Protein AF-A0AAD5SRI3-F1 (afdb_monomer)

Secondary structure (DSSP, 8-state):
------------------SSSSS-HHHHHHHHHHGGGGGTS--SS-HHHHHHHHHHHHHH-S---HHHHHHHHHHHHHHHHHHHHHHHHT---HHHHHHHHHHHHHHIIIIIHHHHHHHTHHHHHHHS--SSS----------HHHHHHHHHIIIIIHHHHHHHHHHHHHHHHHS-TTTHHHHHHHHHHHHHHHHH--SSSS-HHHHHHHHHHHHHHHHHHHHHHTT-

Structure (mmCIF, N/CA/C/O backbone):
data_AF-A0AAD5SRI3-F1
#
_entry.id   AF-A0AAD5SRI3-F1
#
loop_
_atom_site.group_PDB
_atom_site.id
_atom_site.type_symbol
_atom_site.label_atom_id
_atom_site.label_alt_id
_atom_site.label_comp_id
_atom_site.label_asym_id
_atom_site.label_entity_id
_atom_site.label_seq_id
_atom_site.pdbx_PDB_ins_code
_atom_site.Cartn_x
_atom_site.Cartn_y
_atom_site.Cartn_z
_atom_site.occupancy
_atom_site.B_iso_or_equiv
_atom_site.auth_seq_id
_atom_site.auth_comp_id
_atom_site.auth_asym_id
_atom_site.auth_atom_id
_atom_site.pdbx_PDB_model_num
ATOM 1 N N . MET A 1 1 ? 5.617 68.932 -26.197 1.00 40.56 1 MET A N 1
ATOM 2 C CA . MET A 1 1 ? 5.528 68.024 -27.360 1.00 40.56 1 MET A CA 1
ATOM 3 C C . MET A 1 1 ? 5.858 66.621 -26.890 1.00 40.56 1 MET A C 1
ATOM 5 O O . MET A 1 1 ? 6.820 66.455 -26.155 1.00 40.56 1 MET A O 1
ATOM 9 N N . ALA A 1 2 ? 4.981 65.679 -27.226 1.00 39.16 2 ALA A N 1
ATOM 10 C CA . ALA A 1 2 ? 5.001 64.277 -26.822 1.00 39.16 2 ALA A CA 1
ATOM 11 C C . ALA A 1 2 ? 6.078 63.457 -27.562 1.00 39.16 2 ALA A C 1
ATOM 13 O O . ALA A 1 2 ? 6.505 63.853 -28.643 1.00 39.16 2 ALA A O 1
ATOM 14 N N . GLY A 1 3 ? 6.457 62.301 -27.003 1.00 35.66 3 GLY A N 1
ATOM 15 C CA . GLY A 1 3 ? 7.350 61.319 -27.640 1.00 35.66 3 GLY A CA 1
ATOM 16 C C . GLY A 1 3 ? 8.024 60.382 -26.628 1.00 35.66 3 GLY A C 1
ATOM 17 O O . GLY A 1 3 ? 9.164 60.616 -26.262 1.00 35.66 3 GLY A O 1
ATOM 18 N N . PHE A 1 4 ? 7.267 59.504 -25.961 1.00 38.19 4 PHE A N 1
ATOM 19 C CA . PHE A 1 4 ? 7.235 58.046 -26.209 1.00 38.19 4 PHE A CA 1
ATOM 20 C C . PHE A 1 4 ? 8.521 57.276 -25.832 1.00 38.19 4 PHE A C 1
ATOM 22 O O . PHE A 1 4 ? 9.407 57.064 -26.651 1.00 38.19 4 PHE A O 1
ATOM 29 N N . TYR A 1 5 ? 8.548 56.764 -24.595 1.00 39.59 5 TYR A N 1
ATOM 30 C CA . TYR A 1 5 ? 9.310 55.569 -24.209 1.00 39.59 5 TYR A CA 1
ATOM 31 C C . TYR A 1 5 ? 8.445 54.325 -24.478 1.00 39.59 5 TYR A C 1
ATOM 33 O O . TYR A 1 5 ? 7.295 54.309 -24.030 1.00 39.59 5 TYR A O 1
ATOM 41 N N . PRO A 1 6 ? 8.941 53.265 -25.139 1.00 42.88 6 PRO A N 1
ATOM 42 C CA . PRO A 1 6 ? 8.247 51.988 -25.140 1.00 42.88 6 PRO A CA 1
ATOM 43 C C . PRO A 1 6 ? 8.564 51.222 -23.849 1.00 42.88 6 PRO A C 1
ATOM 45 O O . PRO A 1 6 ? 9.691 50.793 -23.611 1.00 42.88 6 PRO A O 1
ATOM 48 N N . ALA A 1 7 ? 7.539 51.033 -23.020 1.00 41.53 7 ALA A N 1
ATOM 49 C CA . ALA A 1 7 ? 7.537 50.042 -21.957 1.00 41.53 7 ALA A CA 1
ATOM 50 C C . ALA A 1 7 ? 7.380 48.646 -22.583 1.00 41.53 7 ALA A C 1
ATOM 52 O O . ALA A 1 7 ? 6.302 48.296 -23.060 1.00 41.53 7 ALA A O 1
ATOM 53 N N . GLN A 1 8 ? 8.439 47.837 -22.577 1.00 36.97 8 GLN A N 1
ATOM 54 C CA . GLN A 1 8 ? 8.317 46.394 -22.787 1.00 36.97 8 GLN A CA 1
ATOM 55 C C . GLN A 1 8 ? 8.089 45.720 -21.433 1.00 36.97 8 GLN A C 1
ATOM 57 O O . GLN A 1 8 ? 9.024 45.383 -20.715 1.00 36.97 8 GLN A O 1
ATOM 62 N N . SER A 1 9 ? 6.814 45.531 -21.088 1.00 39.19 9 SER A N 1
ATOM 63 C CA . SER A 1 9 ? 6.406 44.389 -20.272 1.00 39.19 9 SER A CA 1
ATOM 64 C C . SER A 1 9 ? 6.277 43.189 -21.201 1.00 39.19 9 SER A C 1
ATOM 66 O O . SER A 1 9 ? 5.381 43.150 -22.040 1.00 39.19 9 SER A O 1
ATOM 68 N N . ALA A 1 10 ? 7.163 42.211 -21.048 1.00 36.47 10 ALA A N 1
ATOM 69 C CA . ALA A 1 10 ? 6.933 40.861 -21.531 1.00 36.47 10 ALA A CA 1
ATOM 70 C C . ALA A 1 10 ? 7.025 39.934 -20.323 1.00 36.47 10 ALA A C 1
ATOM 72 O O . ALA A 1 10 ? 8.060 39.804 -19.673 1.00 36.47 10 ALA A O 1
ATOM 73 N N . HIS A 1 11 ? 5.872 39.371 -19.994 1.00 34.09 11 HIS A N 1
ATOM 74 C CA . HIS A 1 11 ? 5.644 38.414 -18.934 1.00 34.09 11 HIS A CA 1
ATOM 75 C C . HIS A 1 11 ? 6.635 37.245 -19.024 1.00 34.09 11 HIS A C 1
ATOM 77 O O . HIS A 1 11 ? 6.549 36.432 -19.942 1.00 34.09 11 HIS A O 1
ATOM 83 N N . SER A 1 12 ? 7.511 37.095 -18.028 1.00 33.69 12 SER A N 1
ATOM 84 C CA . SER A 1 12 ? 8.092 35.787 -17.714 1.00 33.69 12 SER A CA 1
ATOM 85 C C . SER A 1 12 ? 7.000 34.942 -17.068 1.00 33.69 12 SER A C 1
ATOM 87 O O . SER A 1 12 ? 6.890 34.844 -15.847 1.00 33.69 12 SER A O 1
ATOM 89 N N . ALA A 1 13 ? 6.132 34.382 -17.910 1.00 34.94 13 ALA A N 1
ATOM 90 C CA . ALA A 1 13 ? 5.261 33.291 -17.523 1.00 34.94 13 ALA A CA 1
ATOM 91 C C . ALA A 1 13 ? 6.160 32.121 -17.113 1.00 34.94 13 ALA A C 1
ATOM 93 O O . ALA A 1 13 ? 6.911 31.576 -17.922 1.00 34.94 13 ALA A O 1
ATOM 94 N N . HIS A 1 14 ? 6.117 31.794 -15.823 1.00 35.19 14 HIS A N 1
ATOM 95 C CA . HIS A 1 14 ? 6.737 30.613 -15.249 1.00 35.19 14 HIS A CA 1
ATOM 96 C C . HIS A 1 14 ? 6.436 29.391 -16.120 1.00 35.19 14 HIS A C 1
ATOM 98 O O . HIS A 1 14 ? 5.288 28.967 -16.250 1.00 35.19 14 HIS A O 1
ATOM 104 N N . SER A 1 15 ? 7.486 28.833 -16.714 1.00 38.91 15 SER A N 1
ATOM 105 C CA . SER A 1 15 ? 7.423 27.575 -17.442 1.00 38.91 15 SER A CA 1
ATOM 106 C C . SER A 1 15 ? 7.238 26.444 -16.425 1.00 38.91 15 SER A C 1
ATOM 108 O O . SER A 1 15 ? 8.198 25.918 -15.872 1.00 38.91 15 SER A O 1
ATOM 110 N N . ILE A 1 16 ? 5.982 26.106 -16.123 1.00 40.91 16 ILE A N 1
ATOM 111 C CA . ILE A 1 16 ? 5.592 24.915 -15.344 1.00 40.91 16 ILE A CA 1
ATOM 112 C C . ILE A 1 16 ? 5.390 23.736 -16.317 1.00 40.91 16 ILE A C 1
ATOM 114 O O . ILE A 1 16 ? 4.401 23.016 -16.249 1.00 40.91 16 ILE A O 1
ATOM 118 N N . HIS A 1 17 ? 6.291 23.560 -17.289 1.00 40.56 17 HIS A N 1
ATOM 119 C CA . HIS A 1 17 ? 6.136 22.525 -18.318 1.00 40.56 17 HIS A CA 1
ATOM 120 C C . HIS A 1 17 ? 7.459 21.858 -18.730 1.00 40.56 17 HIS A C 1
ATOM 122 O O . HIS A 1 17 ? 7.703 21.644 -19.911 1.00 40.56 17 HIS A O 1
ATOM 128 N N . SER A 1 18 ? 8.330 21.511 -17.777 1.00 35.16 18 SER A N 1
ATOM 129 C CA . SER A 1 18 ? 9.634 20.895 -18.098 1.00 35.16 18 SER A CA 1
ATOM 130 C C . SER A 1 18 ? 10.015 19.658 -17.276 1.00 35.16 18 SER A C 1
ATOM 132 O O . SER A 1 18 ? 11.183 19.282 -17.251 1.00 35.16 18 SER A O 1
ATOM 134 N N . LEU A 1 19 ? 9.058 18.981 -16.629 1.00 44.31 19 LEU A N 1
ATOM 135 C CA . LEU A 1 19 ? 9.333 17.695 -15.960 1.00 44.31 19 LEU A CA 1
ATOM 136 C C . LEU A 1 19 ? 8.855 16.467 -16.746 1.00 44.31 19 LEU A C 1
ATOM 138 O O . LEU A 1 19 ? 9.266 15.358 -16.420 1.00 44.31 19 LEU A O 1
ATOM 142 N N . ASP A 1 20 ? 8.043 16.643 -17.793 1.00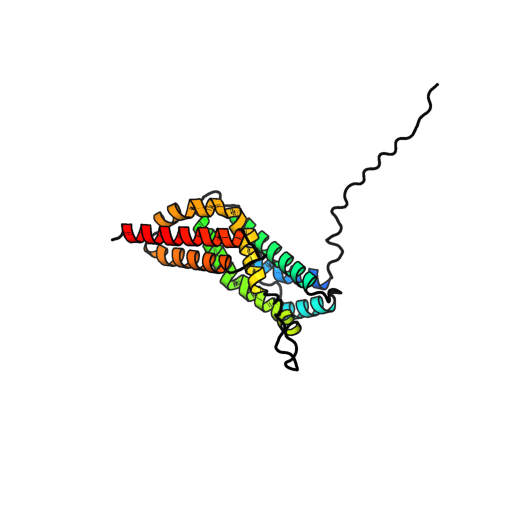 44.34 20 ASP A N 1
ATOM 143 C CA . ASP A 1 20 ? 7.521 15.509 -18.569 1.00 44.34 20 ASP A CA 1
ATOM 144 C C . ASP A 1 20 ? 8.401 15.134 -19.775 1.00 44.34 20 ASP A C 1
ATOM 146 O O . ASP A 1 20 ? 8.282 14.035 -20.302 1.00 44.34 20 ASP A O 1
ATOM 150 N N . GLU A 1 21 ? 9.344 15.981 -20.206 1.00 43.12 21 GLU A N 1
ATOM 151 C CA . GLU A 1 21 ? 10.185 15.690 -21.383 1.00 43.12 21 GLU A CA 1
ATOM 152 C C . GLU A 1 21 ? 11.440 14.848 -21.081 1.00 43.12 21 GLU A C 1
ATOM 154 O O . GLU A 1 21 ? 11.994 14.247 -21.998 1.00 43.12 21 GLU A O 1
ATOM 159 N N . SER A 1 22 ? 11.868 14.706 -19.818 1.00 51.53 22 SER A N 1
ATOM 160 C CA . SER A 1 22 ? 13.146 14.049 -19.470 1.00 51.53 22 SER A CA 1
ATOM 161 C C . SER A 1 22 ? 13.056 12.573 -19.060 1.00 51.53 22 SER A C 1
ATOM 163 O O . SER A 1 22 ? 14.088 11.932 -18.869 1.00 51.53 22 SER A O 1
ATOM 165 N N . SER A 1 23 ? 11.851 12.006 -18.928 1.00 61.41 23 SER A N 1
ATOM 166 C CA . SER A 1 23 ? 11.698 10.571 -18.646 1.00 61.41 23 SER A CA 1
ATOM 167 C C . SER A 1 23 ? 12.147 9.734 -19.849 1.00 61.41 23 SER A C 1
ATOM 169 O O . SER A 1 23 ? 11.852 10.087 -20.992 1.00 61.41 23 SER A O 1
ATOM 171 N N . SER A 1 24 ? 12.829 8.606 -19.632 1.00 79.00 24 SER A N 1
ATOM 172 C CA . SER A 1 24 ? 13.188 7.702 -20.735 1.00 79.00 24 SER A CA 1
ATOM 173 C C . SER A 1 24 ? 11.940 7.068 -21.361 1.00 79.00 24 SER A C 1
ATOM 175 O O . SER A 1 24 ? 10.877 6.960 -20.734 1.00 79.00 24 SER A O 1
ATOM 177 N N . SER A 1 25 ? 12.042 6.655 -22.627 1.00 86.88 25 SER A N 1
ATOM 178 C CA . SER A 1 25 ? 10.943 5.959 -23.308 1.00 86.88 25 SER A CA 1
ATOM 179 C C . SER A 1 25 ? 10.574 4.657 -22.581 1.00 86.88 25 SER A C 1
ATOM 181 O O . SER A 1 25 ? 9.386 4.373 -22.384 1.00 86.88 25 SER A O 1
ATOM 183 N N . ALA A 1 26 ? 11.580 3.942 -22.057 1.00 90.50 26 ALA A N 1
ATOM 184 C CA . ALA A 1 26 ? 11.389 2.761 -21.230 1.00 90.50 26 ALA A CA 1
ATOM 185 C C . ALA A 1 26 ? 10.646 3.054 -19.920 1.00 90.50 26 ALA A C 1
ATOM 187 O O . ALA A 1 26 ? 9.746 2.291 -19.567 1.00 90.50 26 ALA A O 1
ATOM 188 N N . TRP A 1 27 ? 10.934 4.167 -19.230 1.00 92.00 27 TRP A N 1
ATOM 189 C CA . TRP A 1 27 ? 10.204 4.529 -18.008 1.00 92.00 27 TRP A CA 1
ATOM 190 C C . TRP A 1 27 ? 8.712 4.745 -18.280 1.00 92.00 27 TRP A C 1
ATOM 192 O O . TRP A 1 27 ? 7.862 4.186 -17.586 1.00 92.00 27 TRP A O 1
ATOM 202 N N . ARG A 1 28 ? 8.365 5.496 -19.336 1.00 92.12 28 ARG A N 1
ATOM 203 C CA . ARG A 1 28 ? 6.955 5.712 -19.714 1.00 92.12 28 ARG A CA 1
ATOM 204 C C . ARG A 1 28 ? 6.251 4.394 -20.046 1.00 92.12 28 ARG A C 1
ATOM 206 O O . ARG A 1 28 ? 5.132 4.165 -19.586 1.00 92.12 28 ARG A O 1
ATOM 213 N N . SER A 1 29 ? 6.923 3.510 -20.784 1.00 93.62 29 SER A N 1
ATOM 214 C CA . SER A 1 29 ? 6.416 2.170 -21.106 1.00 93.62 29 SER A CA 1
ATOM 215 C C . SER A 1 29 ? 6.181 1.323 -19.850 1.00 93.62 29 SER A C 1
ATOM 217 O O . SER A 1 29 ? 5.129 0.700 -19.710 1.00 93.62 29 SER A O 1
ATOM 219 N N . LEU A 1 30 ? 7.117 1.337 -18.897 1.00 95.69 30 LEU A N 1
ATOM 220 C CA . LEU A 1 30 ? 6.981 0.643 -17.617 1.00 95.69 30 LEU A CA 1
ATOM 221 C C . LEU A 1 30 ? 5.797 1.183 -16.798 1.00 95.69 30 LEU A C 1
ATOM 223 O O . LEU A 1 30 ? 4.970 0.401 -16.325 1.00 95.69 30 LEU A O 1
ATOM 227 N N . ARG A 1 31 ? 5.653 2.511 -16.684 1.00 96.25 31 ARG A N 1
ATOM 228 C CA . ARG A 1 31 ? 4.510 3.139 -15.993 1.00 96.25 31 ARG A CA 1
ATOM 229 C C . ARG A 1 31 ? 3.178 2.687 -16.583 1.00 96.25 31 ARG A C 1
ATOM 231 O O . ARG A 1 31 ? 2.276 2.331 -15.827 1.00 96.25 31 ARG A O 1
ATOM 238 N N . ALA A 1 32 ? 3.059 2.669 -17.911 1.00 96.19 32 ALA A N 1
ATOM 239 C CA . ALA A 1 32 ? 1.841 2.245 -18.602 1.00 96.19 32 ALA A CA 1
ATOM 240 C C . ALA A 1 32 ? 1.472 0.779 -18.306 1.00 96.19 32 ALA A C 1
ATOM 242 O O . ALA A 1 32 ? 0.288 0.447 -18.243 1.00 96.19 32 ALA A O 1
ATOM 243 N N . LYS A 1 33 ? 2.469 -0.085 -18.069 1.00 97.12 33 LYS A N 1
ATOM 244 C CA . LYS A 1 33 ? 2.244 -1.487 -17.691 1.00 97.12 33 LYS A CA 1
ATOM 245 C C . LYS A 1 33 ? 1.806 -1.664 -16.234 1.00 97.12 33 LYS A C 1
ATOM 247 O O . LYS A 1 33 ? 1.000 -2.551 -15.954 1.00 97.12 33 LYS A O 1
ATOM 252 N N . VAL A 1 34 ? 2.323 -0.834 -15.323 1.00 97.56 34 VAL A N 1
ATOM 253 C CA . VAL A 1 34 ? 2.130 -0.983 -13.868 1.00 97.56 34 VAL A CA 1
ATOM 254 C C . VAL A 1 34 ? 0.930 -0.197 -13.334 1.00 97.56 34 VAL A C 1
ATOM 256 O O . VAL A 1 34 ? 0.215 -0.705 -12.478 1.00 97.56 34 VAL A O 1
ATOM 259 N N . LEU A 1 35 ? 0.668 1.025 -13.809 1.00 97.19 35 LEU A N 1
ATOM 260 C CA . LEU A 1 35 ? -0.390 1.884 -13.250 1.00 97.19 35 LEU A CA 1
ATOM 261 C C . LEU A 1 35 ? -1.799 1.253 -13.238 1.00 97.19 35 LEU A C 1
ATOM 263 O O . LEU A 1 35 ? -2.501 1.444 -12.242 1.00 97.19 35 LEU A O 1
ATOM 267 N N . PRO A 1 36 ? -2.224 0.471 -14.250 1.00 96.50 36 PRO A N 1
ATOM 268 C CA . PRO A 1 36 ? -3.540 -0.181 -14.244 1.00 96.50 36 PRO A CA 1
ATOM 269 C C . PRO A 1 36 ? -3.775 -1.147 -13.070 1.00 96.50 36 PRO A C 1
ATOM 271 O O . PRO A 1 36 ? -4.916 -1.307 -12.627 1.00 96.50 36 PRO A O 1
ATOM 274 N N . LEU A 1 37 ? -2.709 -1.685 -12.462 1.00 97.31 37 LEU A N 1
ATOM 275 C CA . LEU A 1 37 ? -2.781 -2.480 -11.230 1.00 97.31 37 LEU A CA 1
ATOM 276 C C . LEU A 1 37 ? -3.486 -1.706 -10.112 1.00 97.31 37 LEU A C 1
ATOM 278 O O . LEU A 1 37 ? -4.332 -2.247 -9.402 1.00 97.31 37 LEU A O 1
ATOM 282 N N . PHE A 1 38 ? -3.186 -0.413 -9.997 1.00 96.12 38 PHE A N 1
ATOM 283 C CA . PHE A 1 38 ? -3.792 0.476 -9.013 1.00 96.12 38 PHE A CA 1
ATOM 284 C C . PHE A 1 38 ? -5.227 0.874 -9.375 1.00 96.12 38 PHE A C 1
ATOM 286 O O . PHE A 1 38 ? -5.897 1.523 -8.582 1.00 96.12 38 PHE A O 1
ATOM 293 N N . ASN A 1 39 ? -5.754 0.477 -10.533 1.00 91.69 39 ASN A N 1
ATOM 294 C CA . ASN A 1 39 ? -7.187 0.562 -10.799 1.00 91.69 39 ASN A CA 1
ATOM 295 C C . ASN A 1 39 ? -7.923 -0.764 -10.538 1.00 91.69 39 ASN A C 1
ATOM 297 O O . ASN A 1 39 ? -9.149 -0.805 -10.628 1.00 91.69 39 ASN A O 1
ATOM 301 N N . GLY A 1 40 ? -7.216 -1.825 -10.139 1.0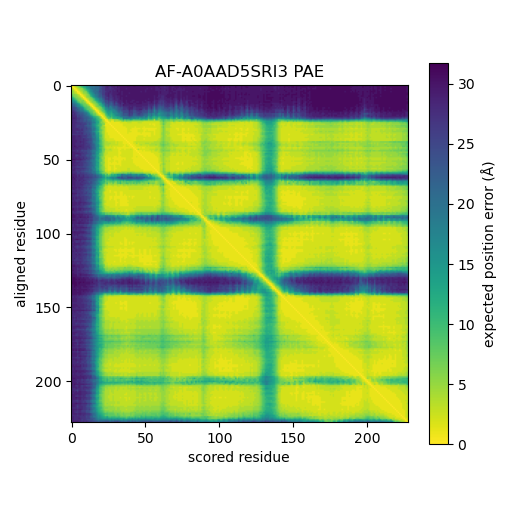0 92.31 40 GLY A N 1
ATOM 302 C CA . GLY A 1 40 ? -7.784 -3.170 -10.017 1.00 92.31 40 GLY A CA 1
ATOM 303 C C . GLY A 1 40 ? -7.863 -3.923 -11.347 1.00 92.31 40 GLY A C 1
ATOM 304 O O . GLY A 1 40 ? -8.497 -4.968 -11.403 1.00 92.31 40 GLY A O 1
ATOM 305 N N . GLU A 1 41 ? -7.220 -3.416 -12.403 1.00 93.81 41 GLU A N 1
ATOM 306 C CA . GLU A 1 41 ? -7.178 -4.057 -13.728 1.00 93.81 41 GLU A CA 1
ATOM 307 C C . GLU A 1 41 ? -6.041 -5.087 -13.851 1.00 93.81 41 GLU A C 1
ATOM 309 O O . GLU A 1 41 ? -5.948 -5.786 -14.855 1.00 93.81 41 GLU A O 1
ATOM 314 N N . GLY A 1 42 ? -5.170 -5.179 -12.839 1.00 94.12 42 GLY A N 1
ATOM 315 C CA . GLY A 1 42 ? -3.939 -5.967 -12.899 1.00 94.12 42 GLY A CA 1
ATOM 316 C C . GLY A 1 42 ? -2.833 -5.284 -13.713 1.00 94.12 42 GLY A C 1
ATOM 317 O O . GLY A 1 42 ? -2.956 -4.132 -14.131 1.00 94.12 42 GLY A O 1
ATOM 318 N N . LEU A 1 43 ? -1.717 -5.987 -13.904 1.00 96.19 43 LEU A N 1
ATOM 319 C CA . LEU A 1 43 ? -0.653 -5.542 -14.809 1.00 96.19 43 LEU A CA 1
ATOM 320 C C . LEU A 1 43 ? -1.128 -5.678 -16.264 1.00 96.19 43 LEU A C 1
ATOM 322 O O . LEU A 1 43 ? -1.831 -6.626 -16.601 1.00 96.19 43 LEU A O 1
ATOM 326 N N . ARG A 1 44 ? -0.726 -4.755 -17.146 1.00 96.50 44 ARG A N 1
ATOM 327 C CA . ARG A 1 44 ? -1.077 -4.832 -18.584 1.00 96.50 44 ARG A CA 1
ATOM 328 C C . ARG A 1 44 ? -0.218 -5.811 -19.391 1.00 96.50 44 ARG A C 1
ATOM 330 O O . ARG A 1 44 ? -0.455 -5.962 -20.585 1.00 96.50 44 ARG A O 1
ATOM 337 N N . ALA A 1 45 ? 0.771 -6.432 -18.763 1.00 95.81 45 ALA A N 1
ATOM 338 C CA . ALA A 1 45 ? 1.644 -7.445 -19.344 1.00 95.81 45 ALA A CA 1
ATOM 339 C C . ALA A 1 45 ? 1.955 -8.515 -18.284 1.00 95.81 45 ALA A C 1
ATOM 341 O O . ALA A 1 45 ? 1.582 -8.341 -17.116 1.00 95.81 45 ALA A O 1
ATOM 342 N N . SER A 1 46 ? 2.626 -9.600 -18.680 1.00 97.06 46 SER A N 1
ATOM 343 C CA . SER A 1 46 ? 3.104 -10.601 -17.720 1.00 97.06 46 SER A CA 1
ATOM 344 C C . SER A 1 46 ? 4.109 -9.984 -16.738 1.00 97.06 46 SER A C 1
ATOM 346 O O . SER A 1 46 ? 4.660 -8.905 -16.985 1.00 97.06 46 SER A O 1
ATOM 348 N N . ILE A 1 47 ? 4.331 -10.634 -15.592 1.00 96.69 47 ILE A N 1
ATOM 349 C CA . ILE A 1 47 ? 5.291 -10.115 -14.611 1.00 96.69 47 ILE A CA 1
ATOM 350 C C . ILE A 1 47 ? 6.714 -10.141 -15.188 1.00 96.69 47 ILE A C 1
ATOM 352 O O . ILE A 1 47 ? 7.476 -9.205 -14.956 1.00 96.69 47 ILE A O 1
ATOM 356 N N . GLU A 1 48 ? 7.016 -11.141 -16.015 1.00 97.00 48 GLU A N 1
ATOM 357 C CA . GLU A 1 48 ? 8.267 -11.312 -16.747 1.00 97.00 48 GLU A CA 1
ATOM 358 C C . GLU A 1 48 ? 8.488 -10.169 -17.749 1.00 97.00 48 GLU A C 1
ATOM 360 O O . GLU A 1 48 ? 9.523 -9.508 -17.696 1.00 97.00 48 GLU A O 1
ATOM 365 N N . ASP A 1 49 ? 7.485 -9.826 -18.568 1.00 97.31 49 ASP A N 1
ATOM 366 C CA . ASP A 1 49 ? 7.576 -8.689 -19.503 1.00 97.31 49 ASP A CA 1
ATOM 367 C C . ASP A 1 49 ? 7.769 -7.352 -18.763 1.00 97.31 49 ASP A C 1
ATOM 369 O O . ASP A 1 49 ? 8.419 -6.418 -19.247 1.00 97.31 49 ASP A O 1
ATOM 373 N N . VAL A 1 50 ? 7.165 -7.215 -17.576 1.00 97.38 50 VAL A N 1
ATOM 374 C CA . VAL A 1 50 ? 7.360 -6.038 -16.721 1.00 97.38 50 VAL A CA 1
ATOM 375 C C . VAL A 1 50 ? 8.775 -6.023 -16.142 1.00 97.38 50 VAL A C 1
ATOM 377 O O . VAL A 1 50 ? 9.386 -4.956 -16.085 1.00 97.38 50 VAL A O 1
ATOM 380 N N . ASN A 1 51 ? 9.324 -7.175 -15.755 1.00 96.50 51 ASN A N 1
ATOM 381 C CA . ASN A 1 51 ? 10.709 -7.294 -15.307 1.00 96.50 51 ASN A CA 1
ATOM 382 C C . ASN A 1 51 ? 11.700 -6.927 -16.420 1.00 96.50 51 ASN A C 1
ATOM 384 O O . ASN A 1 51 ? 12.625 -6.154 -16.167 1.00 96.50 51 ASN A O 1
ATOM 388 N N . GLU A 1 52 ? 11.479 -7.387 -17.650 1.00 95.44 52 GLU A N 1
ATOM 389 C CA . GLU A 1 52 ? 12.270 -6.979 -18.818 1.00 95.44 52 GLU A CA 1
ATOM 390 C C . GLU A 1 52 ? 12.184 -5.466 -19.053 1.00 95.44 52 GLU A C 1
ATOM 392 O O . GLU A 1 52 ? 13.201 -4.800 -19.254 1.00 95.44 52 GLU A O 1
ATOM 397 N N . ALA A 1 53 ? 10.986 -4.881 -18.932 1.00 95.00 53 ALA A N 1
ATOM 398 C CA . ALA A 1 53 ? 10.811 -3.433 -19.026 1.00 95.00 53 ALA A CA 1
ATOM 399 C C . ALA A 1 53 ? 11.567 -2.675 -17.919 1.00 95.00 53 ALA A C 1
ATOM 401 O O . ALA A 1 53 ? 12.104 -1.597 -18.181 1.00 95.00 53 ALA A O 1
ATOM 402 N N . VAL A 1 54 ? 11.652 -3.228 -16.702 1.00 93.94 54 VAL A N 1
ATOM 403 C CA . VAL A 1 54 ? 12.492 -2.683 -15.622 1.00 93.94 54 VAL A CA 1
ATOM 404 C C . VAL A 1 54 ? 13.970 -2.772 -15.987 1.00 93.94 54 VAL A C 1
ATOM 406 O O . VAL A 1 54 ? 14.672 -1.780 -15.830 1.00 93.94 54 VAL A O 1
ATOM 409 N N . GLN A 1 55 ? 14.460 -3.899 -16.506 1.00 91.50 55 GLN A N 1
ATOM 410 C CA . GLN A 1 55 ? 15.861 -4.034 -16.929 1.00 91.50 55 GLN A CA 1
ATOM 411 C C . GLN A 1 55 ? 16.225 -3.049 -18.048 1.00 91.50 55 GLN A C 1
ATOM 413 O O . GLN A 1 55 ? 17.278 -2.404 -17.988 1.00 91.50 55 GLN A O 1
ATOM 418 N N . LEU A 1 56 ? 15.335 -2.879 -19.029 1.00 91.00 56 LEU A N 1
ATOM 419 C CA . LEU A 1 56 ? 15.506 -1.906 -20.104 1.00 91.00 56 LEU A CA 1
ATOM 420 C C . LEU A 1 56 ? 15.525 -0.480 -19.552 1.00 91.00 56 LEU A C 1
ATOM 422 O O . LEU A 1 56 ? 16.456 0.267 -19.840 1.00 91.00 56 LEU A O 1
ATOM 426 N N . TRP A 1 57 ? 14.559 -0.117 -18.702 1.00 91.06 57 TRP A N 1
ATOM 427 C CA . TRP A 1 57 ? 14.543 1.185 -18.029 1.00 91.06 57 TRP A CA 1
ATOM 428 C C . TRP A 1 57 ? 15.830 1.422 -17.244 1.00 91.06 57 TRP A C 1
ATOM 430 O O . TRP A 1 57 ? 16.413 2.493 -17.359 1.00 91.06 57 TRP A O 1
ATOM 440 N N . LEU A 1 58 ? 16.320 0.426 -16.513 1.00 87.44 58 LEU A N 1
ATOM 441 C CA . LEU A 1 58 ? 17.572 0.495 -15.766 1.00 87.44 58 LEU A CA 1
ATOM 442 C C . LEU A 1 58 ? 18.810 0.657 -16.665 1.00 87.44 58 LEU A C 1
ATOM 444 O O . LEU A 1 58 ? 19.820 1.192 -16.202 1.00 87.44 58 LEU A O 1
ATOM 448 N N . THR A 1 59 ? 18.748 0.206 -17.917 1.00 85.38 59 THR A N 1
ATOM 449 C CA . THR A 1 59 ? 19.838 0.316 -18.901 1.00 85.38 59 THR A CA 1
ATOM 450 C C . THR A 1 59 ? 19.797 1.641 -19.665 1.00 85.38 59 THR A C 1
ATOM 452 O O . THR A 1 59 ? 20.833 2.276 -19.834 1.00 85.38 59 THR A O 1
ATOM 455 N N . GLU A 1 60 ? 18.609 2.074 -20.104 1.00 79.25 60 GLU A N 1
ATOM 456 C CA . GLU A 1 60 ? 18.385 3.348 -20.810 1.00 79.25 60 GLU A CA 1
ATOM 457 C C . GLU A 1 60 ? 18.565 4.557 -19.905 1.00 79.25 60 GLU A C 1
ATOM 459 O O . GLU A 1 60 ? 18.988 5.630 -20.339 1.00 79.25 60 GLU A O 1
ATOM 464 N N . SER A 1 61 ? 18.183 4.396 -18.645 1.00 64.88 61 SER A N 1
ATOM 465 C CA . SER A 1 61 ? 18.310 5.439 -17.658 1.00 64.88 61 SER A CA 1
ATOM 466 C C . SER A 1 61 ? 19.770 5.857 -17.549 1.00 64.88 61 SER A C 1
ATOM 468 O O . SER A 1 61 ? 20.592 5.164 -16.956 1.00 64.88 61 SER A O 1
ATOM 470 N N . SER A 1 62 ? 20.080 7.065 -18.026 1.00 53.00 62 SER A N 1
ATOM 471 C CA . SER A 1 62 ? 21.350 7.756 -17.751 1.00 53.00 62 SER A CA 1
ATOM 472 C C . SER A 1 62 ? 21.560 8.000 -16.243 1.00 53.00 62 SER A C 1
ATOM 474 O O . SER A 1 62 ? 22.574 8.548 -15.813 1.00 53.00 62 SER A O 1
ATOM 476 N N . THR A 1 63 ? 20.588 7.602 -15.418 1.00 52.62 63 THR A N 1
ATOM 477 C CA . THR A 1 63 ? 20.580 7.664 -13.968 1.00 52.62 63 THR A CA 1
ATOM 478 C C . THR A 1 63 ? 21.258 6.436 -13.354 1.00 52.62 63 THR A C 1
ATOM 480 O O . THR A 1 63 ? 20.668 5.656 -12.615 1.00 52.62 63 THR A O 1
ATOM 483 N N . SER A 1 64 ? 22.584 6.362 -13.489 1.00 56.62 64 SER A N 1
ATOM 484 C CA . SER A 1 64 ? 23.437 5.569 -12.579 1.00 56.62 64 SER A CA 1
ATOM 485 C C . SER A 1 64 ? 23.364 6.047 -11.112 1.00 56.62 64 SER A C 1
ATOM 487 O O . SER A 1 64 ? 24.134 5.589 -10.272 1.00 56.62 64 SER A O 1
ATOM 489 N N . ASN A 1 65 ? 22.471 6.994 -10.789 1.00 67.75 65 ASN A N 1
ATOM 490 C CA . ASN A 1 65 ? 22.268 7.558 -9.465 1.00 67.75 65 ASN A CA 1
ATOM 491 C C . ASN A 1 65 ? 21.053 6.897 -8.778 1.00 67.75 65 ASN A C 1
ATOM 493 O O . ASN A 1 65 ? 19.912 7.158 -9.178 1.00 67.75 65 ASN A O 1
ATOM 497 N N . PRO A 1 66 ? 21.267 6.126 -7.695 1.00 67.62 66 PRO A N 1
ATOM 498 C CA . PRO A 1 66 ? 20.202 5.498 -6.907 1.00 67.62 66 PRO A CA 1
ATOM 499 C C . PRO A 1 66 ? 19.112 6.462 -6.411 1.00 67.62 66 PRO A C 1
ATOM 501 O O . PRO A 1 66 ? 17.974 6.053 -6.182 1.00 67.62 66 PRO A O 1
ATOM 504 N N . THR A 1 67 ? 19.432 7.751 -6.259 1.00 73.81 67 THR A N 1
ATOM 505 C CA . THR A 1 67 ? 18.469 8.778 -5.838 1.00 73.81 67 THR A CA 1
ATOM 506 C C . THR A 1 67 ? 17.372 8.986 -6.878 1.00 73.81 67 THR A C 1
ATOM 508 O O . THR A 1 67 ? 16.206 9.083 -6.503 1.00 73.81 67 THR A O 1
ATOM 511 N N . ASN A 1 68 ? 17.715 9.004 -8.167 1.00 82.00 68 ASN A N 1
ATOM 512 C CA . ASN A 1 68 ? 16.748 9.247 -9.241 1.00 82.00 68 ASN A CA 1
ATOM 513 C C . ASN A 1 68 ? 15.820 8.041 -9.425 1.00 82.00 68 ASN A C 1
ATOM 515 O O . ASN A 1 68 ? 14.608 8.216 -9.467 1.00 82.00 68 ASN A O 1
ATOM 519 N N . ILE A 1 69 ? 16.378 6.825 -9.391 1.00 86.44 69 ILE A N 1
ATOM 520 C CA . ILE A 1 69 ? 15.617 5.563 -9.399 1.00 86.44 69 ILE A CA 1
ATOM 521 C C . ILE A 1 69 ? 14.589 5.551 -8.260 1.00 86.44 69 ILE A C 1
ATOM 523 O O . ILE A 1 69 ? 13.416 5.236 -8.463 1.00 86.44 69 ILE A O 1
ATOM 527 N N . ARG A 1 70 ? 15.008 5.933 -7.044 1.00 87.56 70 ARG A N 1
ATOM 528 C CA . ARG A 1 70 ? 14.104 6.023 -5.890 1.00 87.56 70 ARG A CA 1
ATOM 529 C C . ARG A 1 70 ? 12.960 7.006 -6.143 1.00 87.56 70 ARG A C 1
ATOM 531 O O . ARG A 1 70 ? 11.819 6.690 -5.819 1.00 87.56 70 ARG A O 1
ATOM 538 N N . LEU A 1 71 ? 13.261 8.190 -6.680 1.00 89.19 71 LEU A N 1
ATOM 539 C CA . LEU A 1 71 ? 12.259 9.224 -6.947 1.00 89.19 71 LEU A CA 1
ATOM 540 C C . LEU A 1 71 ? 11.246 8.776 -8.003 1.00 89.19 71 LEU A C 1
ATOM 542 O O . LEU A 1 71 ? 10.051 8.913 -7.760 1.00 89.19 71 LEU A O 1
ATOM 546 N N . GLU A 1 72 ? 11.701 8.176 -9.102 1.00 91.44 72 GLU A N 1
ATOM 547 C CA . GLU A 1 72 ? 10.831 7.644 -10.158 1.00 91.44 72 GLU A CA 1
ATOM 548 C C . GLU A 1 72 ? 9.882 6.571 -9.603 1.00 91.44 72 GLU A C 1
ATOM 550 O O . GLU A 1 72 ? 8.666 6.646 -9.785 1.00 91.44 72 GLU A O 1
ATOM 555 N N . ILE A 1 73 ? 10.393 5.620 -8.815 1.00 93.75 73 ILE A N 1
ATOM 556 C CA . ILE A 1 73 ? 9.544 4.592 -8.199 1.00 93.75 73 ILE A CA 1
ATOM 557 C C . ILE A 1 73 ? 8.552 5.214 -7.215 1.00 93.75 73 ILE A C 1
ATOM 559 O O . ILE A 1 73 ? 7.371 4.869 -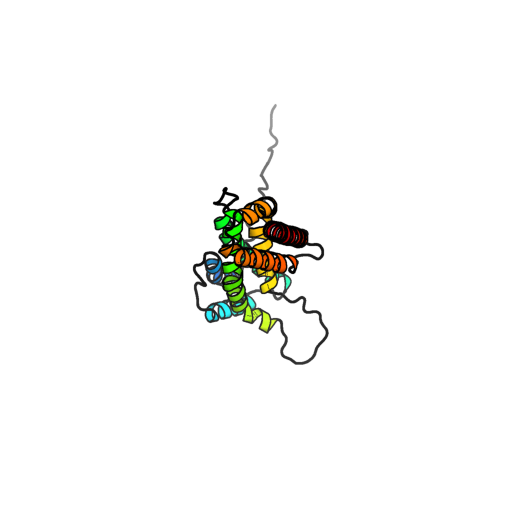7.255 1.00 93.75 73 ILE A O 1
ATOM 563 N N . MET A 1 74 ? 8.999 6.136 -6.352 1.00 94.19 74 MET A N 1
ATOM 564 C CA . MET A 1 74 ? 8.113 6.846 -5.423 1.00 94.19 74 MET A CA 1
ATOM 565 C C . MET A 1 74 ? 7.013 7.615 -6.160 1.00 94.19 74 MET A C 1
ATOM 567 O O . MET A 1 74 ? 5.870 7.604 -5.702 1.00 94.19 74 MET A O 1
ATOM 571 N N . GLU A 1 75 ? 7.324 8.245 -7.294 1.00 95.06 75 GLU A N 1
ATOM 572 C CA . GLU A 1 75 ? 6.347 8.926 -8.145 1.00 95.06 75 GLU A CA 1
ATOM 573 C C . GLU A 1 75 ? 5.340 7.933 -8.738 1.00 95.06 75 GLU A C 1
ATOM 575 O O . GLU A 1 75 ? 4.133 8.173 -8.664 1.00 95.06 75 GLU A O 1
ATOM 580 N N . LEU A 1 76 ? 5.806 6.795 -9.266 1.00 97.12 76 LEU A N 1
ATOM 581 C CA . LEU A 1 76 ? 4.948 5.743 -9.817 1.00 97.12 76 LEU A CA 1
ATOM 582 C C . LEU A 1 76 ? 3.967 5.213 -8.767 1.00 97.12 76 LEU A C 1
ATOM 584 O O . LEU A 1 76 ? 2.757 5.219 -9.003 1.00 97.12 76 LEU A O 1
ATOM 588 N N . VAL A 1 77 ? 4.462 4.784 -7.600 1.00 98.00 77 VAL A N 1
ATOM 589 C CA . VAL A 1 77 ? 3.589 4.218 -6.560 1.00 98.00 77 VAL A CA 1
ATOM 590 C C . VAL A 1 77 ? 2.680 5.275 -5.938 1.00 98.00 77 VAL A C 1
ATOM 592 O O . VAL A 1 77 ? 1.540 4.961 -5.604 1.00 98.00 77 VAL A O 1
ATOM 595 N N . SER A 1 78 ? 3.127 6.532 -5.834 1.00 97.75 78 SER A N 1
ATOM 596 C CA . SER A 1 78 ? 2.288 7.641 -5.358 1.00 97.75 78 SER A CA 1
ATOM 597 C C . SER A 1 78 ? 1.181 7.971 -6.354 1.00 97.75 78 SER A C 1
ATOM 599 O O . SER A 1 78 ? 0.030 8.121 -5.955 1.00 97.75 78 SER A O 1
ATOM 601 N N . SER A 1 79 ? 1.500 8.015 -7.650 1.00 97.62 79 SER A N 1
ATOM 602 C CA . SER A 1 79 ? 0.516 8.218 -8.719 1.00 97.62 79 SER A CA 1
ATOM 603 C C . SER A 1 79 ? -0.527 7.102 -8.718 1.00 97.62 79 SER A C 1
ATOM 605 O O . SER A 1 79 ? -1.727 7.367 -8.759 1.00 97.62 79 SER A O 1
ATOM 607 N N . GLY A 1 80 ? -0.079 5.850 -8.593 1.00 97.06 80 GLY A N 1
ATOM 608 C CA . GLY A 1 80 ? -0.955 4.695 -8.443 1.00 97.06 80 GLY A CA 1
ATOM 609 C C . GLY A 1 80 ? -1.849 4.788 -7.202 1.00 97.06 80 GLY A C 1
ATOM 610 O O . GLY A 1 80 ? -3.069 4.664 -7.293 1.00 97.06 80 GLY A O 1
ATOM 611 N N . ALA A 1 81 ? -1.277 5.069 -6.030 1.00 97.06 81 ALA A N 1
ATOM 612 C CA . ALA A 1 81 ? -2.048 5.215 -4.797 1.00 97.06 81 ALA A CA 1
ATOM 613 C C . ALA A 1 81 ? -3.061 6.374 -4.873 1.00 97.06 81 ALA A C 1
ATOM 615 O O . ALA A 1 81 ? -4.169 6.245 -4.356 1.00 97.06 81 ALA A O 1
ATOM 616 N N . ALA A 1 82 ? -2.744 7.462 -5.581 1.00 95.94 82 ALA A N 1
ATOM 617 C CA . ALA A 1 82 ? -3.680 8.554 -5.835 1.00 95.94 82 ALA A CA 1
ATOM 618 C C . ALA A 1 82 ? -4.858 8.135 -6.741 1.00 95.94 82 ALA A C 1
ATOM 620 O O . ALA A 1 82 ? -5.977 8.610 -6.545 1.00 95.94 82 ALA A O 1
ATOM 621 N N . ILE A 1 83 ? -4.656 7.214 -7.696 1.00 93.94 83 ILE A N 1
ATOM 622 C CA . ILE A 1 83 ? -5.755 6.613 -8.479 1.00 93.94 83 ILE A CA 1
ATOM 623 C C . ILE A 1 83 ? -6.712 5.857 -7.549 1.00 93.94 83 ILE A C 1
ATOM 625 O O . ILE A 1 83 ? -7.925 6.058 -7.621 1.00 93.94 83 ILE A O 1
ATOM 629 N N . LEU A 1 84 ? -6.181 5.048 -6.627 1.00 92.75 84 LEU A N 1
ATOM 630 C CA . LEU A 1 84 ? -6.992 4.359 -5.618 1.00 92.75 84 LEU A CA 1
ATOM 631 C C . LEU A 1 84 ? -7.695 5.337 -4.671 1.00 92.75 84 LEU A C 1
ATOM 633 O O . LEU A 1 84 ? -8.869 5.144 -4.361 1.00 92.75 84 LEU A O 1
ATOM 637 N N . ALA A 1 85 ? -7.019 6.409 -4.251 1.00 92.06 85 ALA A N 1
ATOM 638 C CA . ALA A 1 85 ? -7.580 7.418 -3.355 1.00 92.06 85 ALA A CA 1
ATOM 639 C C . ALA A 1 85 ? -8.853 8.064 -3.927 1.00 92.06 85 ALA A C 1
ATOM 641 O O . ALA A 1 85 ? -9.805 8.308 -3.186 1.00 92.06 85 ALA A O 1
ATOM 642 N N . LYS A 1 86 ? -8.940 8.253 -5.252 1.00 90.25 86 LYS A N 1
ATOM 643 C CA . LYS A 1 86 ? -10.162 8.755 -5.913 1.00 90.25 86 LYS A CA 1
ATOM 644 C C . LYS A 1 86 ? -11.382 7.865 -5.650 1.00 90.25 86 LYS A C 1
ATOM 646 O O . LYS A 1 86 ? -12.498 8.372 -5.581 1.00 90.25 86 LYS A O 1
ATOM 651 N N . LYS A 1 87 ? -11.184 6.560 -5.422 1.00 82.50 87 LYS A N 1
ATOM 652 C CA . LYS A 1 87 ? -12.260 5.626 -5.051 1.00 82.50 87 LYS A CA 1
ATOM 653 C C . LYS A 1 87 ? -12.757 5.829 -3.614 1.00 82.50 87 LYS A C 1
ATOM 655 O O . LYS A 1 87 ? -13.843 5.347 -3.308 1.00 82.50 87 LYS A O 1
ATOM 660 N N . MET A 1 88 ? -12.014 6.528 -2.749 1.00 82.19 88 MET A N 1
ATOM 661 C CA . MET A 1 88 ? -12.416 6.868 -1.372 1.00 82.19 88 MET A CA 1
ATOM 662 C C . MET A 1 88 ? -13.181 8.195 -1.281 1.00 82.19 88 MET A C 1
ATOM 664 O O . MET A 1 88 ? -14.101 8.308 -0.474 1.00 82.19 88 MET A O 1
ATOM 668 N N . VAL A 1 89 ? -12.839 9.180 -2.123 1.00 66.69 89 VAL A N 1
ATOM 669 C CA . VAL A 1 89 ? -13.397 10.553 -2.084 1.00 66.69 89 VAL A CA 1
ATOM 670 C C . VAL A 1 89 ? -14.920 10.590 -2.270 1.00 66.69 89 VAL A C 1
ATOM 672 O O . VAL A 1 89 ? -15.581 11.495 -1.778 1.00 66.69 89 VAL A O 1
ATOM 675 N N . VAL A 1 90 ? -15.503 9.581 -2.919 1.00 58.53 90 VAL A N 1
ATOM 676 C CA . VAL A 1 90 ? -16.941 9.534 -3.234 1.00 58.53 90 VAL A CA 1
ATOM 677 C C . VAL A 1 90 ? -17.827 9.290 -1.992 1.00 58.53 90 VAL A C 1
ATOM 679 O O . VAL A 1 90 ? -19.034 9.497 -2.061 1.00 58.53 90 VAL A O 1
ATOM 682 N N . SER A 1 91 ? -17.271 8.889 -0.840 1.00 62.34 91 SER A N 1
ATOM 683 C CA . SER A 1 91 ? -18.058 8.616 0.377 1.00 62.34 91 SER A CA 1
ATOM 684 C C . SER A 1 91 ? -17.970 9.764 1.394 1.00 62.34 91 SER A C 1
ATOM 686 O O . SER A 1 91 ? -17.031 9.834 2.195 1.00 62.34 91 SER A O 1
ATOM 688 N N . ASN A 1 92 ? -18.974 10.647 1.404 1.00 68.25 92 ASN A N 1
ATOM 689 C CA . ASN A 1 92 ? -19.193 11.607 2.501 1.00 68.25 92 ASN A CA 1
ATOM 690 C C . ASN A 1 92 ? -19.805 10.948 3.749 1.00 68.25 92 ASN A C 1
ATOM 692 O O . ASN A 1 92 ? -19.896 11.581 4.794 1.00 68.25 92 ASN A O 1
ATOM 696 N N . ASP A 1 93 ? -20.214 9.684 3.646 1.00 78.12 93 ASP A N 1
ATOM 697 C CA . ASP A 1 93 ? -20.726 8.912 4.770 1.00 78.12 93 ASP A CA 1
ATOM 698 C C . ASP A 1 93 ? -19.570 8.366 5.622 1.00 78.12 93 ASP A C 1
ATOM 700 O O . ASP A 1 93 ? -18.809 7.495 5.181 1.00 78.12 93 ASP A O 1
ATOM 704 N N . ASP A 1 94 ? -19.439 8.898 6.838 1.00 78.62 94 ASP A N 1
ATOM 705 C CA . ASP A 1 94 ? -18.423 8.486 7.807 1.00 78.62 94 ASP A CA 1
ATOM 706 C C . ASP A 1 94 ? -18.667 7.073 8.366 1.00 78.62 94 ASP A C 1
ATOM 708 O O . ASP A 1 94 ? -17.710 6.430 8.795 1.00 78.62 94 ASP A O 1
ATOM 712 N N . SER A 1 95 ? -19.897 6.542 8.307 1.00 81.69 95 SER A N 1
ATOM 713 C CA . SER A 1 95 ? -20.199 5.171 8.754 1.00 81.69 95 SER A CA 1
ATOM 714 C C . SER A 1 95 ? -19.590 4.108 7.829 1.00 81.69 95 SER A C 1
ATOM 716 O O . SER A 1 95 ? -19.178 3.034 8.270 1.00 81.69 95 SER A O 1
ATOM 718 N N . LEU A 1 96 ? -19.458 4.432 6.539 1.00 86.50 96 LEU A N 1
ATOM 719 C CA . LEU A 1 96 ? -18.866 3.560 5.521 1.00 86.50 96 LEU A CA 1
ATOM 720 C C . LEU A 1 96 ? -17.369 3.810 5.311 1.00 86.50 96 LEU A C 1
ATOM 722 O O . LEU A 1 96 ? -16.707 3.028 4.624 1.00 86.50 96 LEU A O 1
ATOM 726 N N . LEU A 1 97 ? -16.822 4.877 5.899 1.00 90.88 97 LEU A N 1
ATOM 727 C CA . LEU A 1 97 ? -15.432 5.285 5.707 1.00 90.88 97 LEU A CA 1
ATOM 728 C C . LEU A 1 97 ? -14.451 4.185 6.119 1.00 90.88 97 LEU A C 1
ATOM 730 O O . LEU A 1 97 ? -13.573 3.814 5.337 1.00 90.88 97 LEU A O 1
ATOM 734 N N . LEU A 1 98 ? -14.595 3.667 7.341 1.00 92.31 98 LEU A N 1
ATOM 735 C CA . LEU A 1 98 ? -13.663 2.687 7.886 1.00 92.31 98 LEU A CA 1
ATOM 736 C C . LEU A 1 98 ? -13.752 1.327 7.164 1.00 92.31 98 LEU A C 1
ATOM 738 O O . LEU A 1 98 ? -12.700 0.847 6.739 1.00 92.31 98 LEU A O 1
ATOM 742 N N . PRO A 1 99 ? -14.937 0.711 6.954 1.00 91.62 99 PRO A N 1
ATOM 743 C CA . PRO A 1 99 ? -15.037 -0.532 6.186 1.00 91.62 99 PRO A CA 1
ATOM 744 C C . PRO A 1 99 ? -14.397 -0.424 4.797 1.00 91.62 99 PRO A C 1
ATOM 746 O O . PRO A 1 99 ? -13.569 -1.253 4.429 1.00 91.62 99 PRO A O 1
ATOM 749 N N . ARG A 1 100 ? -14.689 0.658 4.064 1.00 92.25 100 ARG A N 1
ATOM 750 C CA . ARG A 1 100 ? -14.165 0.875 2.710 1.00 92.25 100 ARG A CA 1
ATOM 751 C C . ARG A 1 100 ? -12.650 1.074 2.692 1.00 92.25 100 ARG A C 1
ATOM 753 O O . ARG A 1 100 ? -11.975 0.575 1.793 1.00 92.25 100 ARG A O 1
ATOM 760 N N . LEU A 1 101 ? -12.107 1.775 3.689 1.00 95.31 101 LEU A N 1
ATOM 761 C CA . LEU A 1 101 ? -10.663 1.930 3.856 1.00 95.31 101 LEU A CA 1
ATOM 762 C C . LEU A 1 101 ? -9.980 0.577 4.094 1.00 95.31 101 LEU A C 1
ATOM 764 O O . LEU A 1 101 ? -8.913 0.328 3.536 1.00 95.31 101 LEU A O 1
ATOM 768 N N . LEU A 1 102 ? -10.587 -0.297 4.900 1.00 95.88 102 LEU A N 1
ATOM 769 C CA . LEU A 1 102 ? -10.035 -1.617 5.207 1.00 95.88 102 LEU A CA 1
ATOM 770 C C . LEU A 1 102 ? -10.132 -2.588 4.027 1.00 95.88 102 LEU A C 1
ATOM 772 O O . LEU A 1 102 ? -9.199 -3.361 3.815 1.00 95.88 102 LEU A O 1
ATOM 776 N N . ASP A 1 103 ? -11.193 -2.516 3.226 1.00 94.69 103 ASP A N 1
ATOM 777 C CA . ASP A 1 103 ? -11.293 -3.275 1.974 1.00 94.69 103 ASP A CA 1
ATOM 778 C C . ASP A 1 103 ? -10.215 -2.833 0.976 1.00 94.69 103 ASP A C 1
ATOM 780 O O . ASP A 1 103 ? -9.530 -3.658 0.365 1.00 94.69 103 ASP A O 1
ATOM 784 N N . LEU A 1 104 ? -10.001 -1.517 0.865 1.00 95.81 104 LEU A N 1
ATOM 785 C CA . LEU A 1 104 ? -8.944 -0.957 0.031 1.00 95.81 104 LEU A CA 1
ATOM 786 C C . LEU A 1 104 ? -7.553 -1.373 0.525 1.00 95.81 104 LEU A C 1
ATOM 788 O O . LEU A 1 104 ? -6.700 -1.731 -0.287 1.00 95.81 104 LEU A O 1
ATOM 792 N N . TRP A 1 105 ? -7.330 -1.365 1.842 1.00 97.81 105 TRP A N 1
ATOM 793 C CA . TRP A 1 105 ? -6.108 -1.878 2.459 1.00 97.81 105 TRP A CA 1
ATOM 794 C C . TRP A 1 105 ? -5.888 -3.359 2.144 1.00 97.81 105 TRP A C 1
ATOM 796 O O . TRP A 1 105 ? -4.785 -3.730 1.751 1.00 97.81 105 TRP A O 1
ATOM 806 N N . ALA A 1 106 ? -6.920 -4.199 2.265 1.00 97.38 106 ALA A N 1
ATOM 807 C CA . ALA A 1 106 ? -6.818 -5.628 1.987 1.00 97.38 106 ALA A CA 1
ATOM 808 C C . ALA A 1 106 ? -6.398 -5.890 0.533 1.00 97.38 106 ALA A C 1
ATOM 810 O O . ALA A 1 106 ? -5.437 -6.624 0.295 1.00 97.38 106 ALA A O 1
ATOM 811 N N . PHE A 1 107 ? -7.047 -5.230 -0.433 1.00 97.38 107 PHE A N 1
ATOM 812 C CA . PHE A 1 107 ? -6.651 -5.292 -1.842 1.00 97.38 107 PHE A CA 1
ATOM 813 C C . PHE A 1 107 ? -5.211 -4.803 -2.048 1.00 97.38 107 PHE A C 1
ATOM 815 O O . PHE A 1 107 ? -4.395 -5.480 -2.678 1.00 97.38 107 PHE A O 1
ATOM 822 N N . PHE A 1 108 ? -4.875 -3.641 -1.488 1.00 98.00 108 PHE A N 1
ATOM 823 C CA . PHE A 1 108 ? -3.559 -3.040 -1.655 1.00 98.00 108 PHE A CA 1
ATOM 824 C C . PHE A 1 108 ? -2.445 -3.934 -1.103 1.00 98.00 108 PHE A C 1
ATOM 826 O O . PHE A 1 108 ? -1.450 -4.190 -1.778 1.00 98.00 108 PHE A O 1
ATOM 833 N N . PHE A 1 109 ? -2.616 -4.442 0.114 1.00 98.06 109 PHE A N 1
ATOM 834 C CA . PHE A 1 109 ? -1.603 -5.225 0.805 1.00 98.06 109 PHE A CA 1
ATOM 835 C C . PHE A 1 109 ? -1.449 -6.641 0.239 1.00 98.06 109 PHE A C 1
ATOM 837 O O . PHE A 1 109 ? -0.331 -7.151 0.204 1.00 98.06 109 PHE A O 1
ATOM 844 N N . ALA A 1 110 ? -2.540 -7.268 -0.213 1.00 97.50 110 ALA A N 1
ATOM 845 C CA . ALA A 1 110 ? -2.517 -8.632 -0.743 1.00 97.50 110 ALA A CA 1
ATOM 846 C C . ALA A 1 110 ? -2.211 -8.707 -2.246 1.00 97.50 110 ALA A C 1
ATOM 848 O O . ALA A 1 110 ? -1.711 -9.728 -2.705 1.00 97.50 110 ALA A O 1
ATOM 849 N N . THR A 1 111 ? -2.508 -7.651 -3.012 1.00 97.44 111 THR A N 1
ATOM 850 C CA . THR A 1 111 ? -2.355 -7.651 -4.479 1.00 97.44 111 THR A CA 1
ATOM 851 C C . THR A 1 111 ? -1.324 -6.630 -4.935 1.00 97.44 111 THR A C 1
ATOM 853 O O . THR A 1 111 ? -0.302 -6.992 -5.510 1.00 97.44 111 THR A O 1
ATOM 856 N N . VAL A 1 112 ? -1.548 -5.344 -4.647 1.00 98.12 112 VAL A N 1
ATOM 857 C CA . VAL A 1 112 ? -0.705 -4.268 -5.192 1.00 98.12 112 VAL A CA 1
ATOM 858 C C . VAL A 1 112 ? 0.729 -4.379 -4.683 1.00 98.12 112 VAL A C 1
ATOM 860 O O . VAL A 1 112 ? 1.662 -4.361 -5.480 1.00 98.12 112 VAL A O 1
ATOM 863 N N . VAL A 1 113 ? 0.919 -4.534 -3.370 1.00 98.00 113 VAL A N 1
ATOM 864 C CA . VAL A 1 113 ? 2.255 -4.613 -2.768 1.00 98.00 113 VAL A CA 1
ATOM 865 C C . VAL A 1 113 ? 3.055 -5.804 -3.325 1.00 98.00 113 VAL A C 1
ATOM 867 O O . VAL A 1 113 ? 4.154 -5.557 -3.822 1.00 98.00 113 VAL A O 1
ATOM 870 N N . PRO A 1 114 ? 2.550 -7.057 -3.330 1.00 97.81 114 PRO A N 1
ATOM 871 C CA . PRO A 1 114 ? 3.273 -8.182 -3.924 1.00 97.81 114 PRO A CA 1
ATOM 872 C C . PRO A 1 114 ? 3.552 -8.015 -5.419 1.00 97.81 114 PRO A C 1
ATOM 874 O O . PRO A 1 114 ? 4.672 -8.278 -5.847 1.00 97.81 114 PRO A O 1
ATOM 877 N N . CYS A 1 115 ? 2.590 -7.528 -6.210 1.00 97.75 115 CYS A N 1
ATOM 878 C CA . CYS A 1 115 ? 2.790 -7.319 -7.645 1.00 97.75 115 CYS A CA 1
ATOM 879 C C . CYS A 1 115 ? 3.859 -6.258 -7.932 1.00 97.75 115 CYS A C 1
ATOM 881 O O . CYS A 1 115 ? 4.708 -6.470 -8.792 1.00 97.75 115 CYS A O 1
ATOM 883 N N . VAL A 1 116 ? 3.867 -5.140 -7.198 1.00 97.50 116 VAL A N 1
ATOM 884 C CA . VAL A 1 116 ? 4.912 -4.113 -7.336 1.00 97.50 116 VAL A CA 1
ATOM 885 C C . VAL A 1 116 ? 6.266 -4.661 -6.873 1.00 97.50 116 VAL A C 1
ATOM 887 O O . VAL A 1 116 ? 7.275 -4.420 -7.526 1.00 97.50 116 VAL A O 1
ATOM 890 N N . GLN A 1 117 ? 6.318 -5.447 -5.793 1.00 95.88 117 GLN A N 1
ATOM 891 C CA . GLN A 1 117 ? 7.559 -6.117 -5.391 1.00 95.88 117 GLN A CA 1
ATOM 892 C C . GLN A 1 117 ? 8.080 -7.057 -6.488 1.00 95.88 117 GLN A C 1
ATOM 894 O O . GLN A 1 117 ? 9.266 -6.998 -6.797 1.00 95.88 117 GLN A O 1
ATOM 899 N N . GLY A 1 118 ? 7.200 -7.862 -7.092 1.00 95.81 118 GLY A N 1
ATOM 900 C CA . GLY A 1 118 ? 7.525 -8.758 -8.204 1.00 95.81 118 GLY A CA 1
ATOM 901 C C . GLY A 1 118 ? 8.020 -8.005 -9.438 1.00 95.81 118 GLY A C 1
ATOM 902 O O . GLY A 1 118 ? 9.049 -8.357 -10.000 1.00 95.81 118 GLY A O 1
ATOM 903 N N . ALA A 1 119 ? 7.351 -6.911 -9.808 1.00 95.88 119 ALA A N 1
ATOM 904 C CA . ALA A 1 119 ? 7.691 -6.103 -10.977 1.00 95.88 119 ALA A CA 1
ATOM 905 C C . ALA A 1 119 ? 9.111 -5.520 -10.895 1.00 95.88 119 ALA A C 1
ATOM 907 O O . ALA A 1 119 ? 9.796 -5.415 -11.909 1.00 95.88 119 ALA A O 1
ATOM 908 N N . PHE A 1 120 ? 9.569 -5.177 -9.689 1.00 94.62 120 PHE A N 1
ATOM 909 C CA . PHE A 1 120 ? 10.864 -4.539 -9.449 1.00 94.62 120 PHE A CA 1
ATOM 910 C C . PHE A 1 120 ? 11.937 -5.494 -8.892 1.00 94.62 120 PHE A C 1
ATOM 912 O O . PHE A 1 120 ? 12.958 -5.026 -8.388 1.00 94.62 120 PHE A O 1
ATOM 919 N N . VAL A 1 121 ? 11.764 -6.818 -9.005 1.00 92.50 121 VAL A N 1
ATOM 920 C CA . VAL A 1 121 ? 12.812 -7.796 -8.637 1.00 92.50 121 VAL A CA 1
ATOM 921 C C . VAL A 1 121 ? 14.160 -7.513 -9.323 1.00 92.50 121 VAL A C 1
ATOM 923 O O . VAL A 1 121 ? 15.156 -7.452 -8.596 1.00 92.50 121 VAL A O 1
ATOM 926 N N . PRO A 1 122 ? 14.231 -7.213 -10.641 1.00 91.19 122 PRO A N 1
ATOM 927 C CA . PRO A 1 122 ? 15.514 -6.959 -11.307 1.00 91.19 122 PRO A CA 1
ATOM 928 C C . PRO A 1 122 ? 16.308 -5.783 -10.720 1.00 91.19 122 PRO A C 1
ATOM 930 O O . PRO A 1 122 ? 17.537 -5.757 -10.776 1.00 91.19 122 PRO A O 1
ATOM 933 N N . LEU A 1 123 ? 15.626 -4.800 -10.118 1.00 88.31 123 LEU A N 1
ATOM 934 C CA . LEU A 1 123 ? 16.300 -3.706 -9.421 1.00 88.31 123 LEU A CA 1
ATOM 935 C C . LEU A 1 123 ? 17.011 -4.202 -8.157 1.00 88.31 123 LEU A C 1
ATOM 937 O O . LEU A 1 123 ? 18.141 -3.793 -7.899 1.00 88.31 123 LEU A O 1
ATOM 941 N N . ASN A 1 124 ? 16.370 -5.073 -7.375 1.00 82.44 124 ASN A N 1
ATOM 942 C CA . ASN A 1 124 ? 16.978 -5.631 -6.167 1.00 82.44 124 ASN A CA 1
ATOM 943 C C . ASN A 1 124 ? 18.213 -6.468 -6.514 1.00 82.44 124 ASN A C 1
ATOM 945 O O . ASN A 1 124 ? 19.233 -6.343 -5.846 1.00 82.44 124 ASN A O 1
ATOM 949 N N . GLU A 1 125 ? 18.142 -7.261 -7.583 1.00 80.94 125 GLU A N 1
ATOM 950 C CA . GLU A 1 125 ? 19.264 -8.071 -8.070 1.00 80.94 125 GLU A CA 1
ATOM 951 C C . GLU A 1 125 ? 20.445 -7.209 -8.527 1.00 80.94 125 GLU A C 1
ATOM 953 O O . GLU A 1 125 ? 21.588 -7.536 -8.237 1.00 80.94 125 GLU A O 1
ATOM 958 N N . ARG A 1 126 ? 20.191 -6.061 -9.171 1.00 77.56 126 ARG A N 1
ATOM 959 C CA . ARG A 1 126 ? 21.254 -5.118 -9.557 1.00 77.56 126 ARG A CA 1
ATOM 960 C C . ARG A 1 126 ? 21.900 -4.417 -8.356 1.00 77.56 126 ARG A C 1
ATOM 962 O O . ARG A 1 126 ? 23.077 -4.065 -8.414 1.00 77.56 126 ARG A O 1
ATOM 969 N N . LEU A 1 127 ? 21.130 -4.159 -7.298 1.00 71.00 127 LEU A N 1
ATOM 970 C CA . LEU A 1 127 ? 21.599 -3.465 -6.092 1.00 71.00 127 LEU A CA 1
ATOM 971 C C . LEU A 1 127 ? 22.296 -4.392 -5.086 1.00 71.00 127 LEU A C 1
ATOM 973 O O . LEU A 1 127 ? 23.012 -3.897 -4.216 1.00 71.00 127 LEU A O 1
ATOM 977 N N . VAL A 1 128 ? 22.095 -5.708 -5.185 1.00 64.06 128 VAL A N 1
ATOM 978 C CA . VAL A 1 128 ? 22.840 -6.722 -4.431 1.00 64.06 128 VAL A CA 1
ATOM 979 C C . VAL A 1 128 ? 24.041 -7.141 -5.287 1.00 64.06 128 VAL A C 1
ATOM 981 O O . VAL A 1 128 ? 23.852 -7.841 -6.279 1.00 64.06 128 VAL A O 1
ATOM 984 N N . PRO A 1 129 ? 25.282 -6.728 -4.963 1.00 54.84 129 PRO A N 1
ATOM 985 C CA . PRO A 1 129 ? 26.435 -7.163 -5.738 1.00 54.84 129 PRO A CA 1
ATOM 986 C C . PRO A 1 129 ? 26.554 -8.697 -5.703 1.00 54.84 129 PRO A C 1
ATOM 988 O O . PRO A 1 129 ? 26.251 -9.301 -4.666 1.00 54.84 129 PRO A O 1
ATOM 991 N N . PRO A 1 130 ? 27.029 -9.346 -6.785 1.00 54.56 130 PRO A N 1
ATOM 992 C CA . PRO A 1 130 ? 27.384 -10.759 -6.737 1.00 54.56 130 PRO A CA 1
ATOM 993 C C . PRO A 1 130 ? 28.391 -10.974 -5.601 1.00 54.56 130 PRO A C 1
ATOM 995 O O . PRO A 1 130 ? 29.259 -10.132 -5.387 1.00 54.56 130 PRO A O 1
ATOM 998 N N . VAL A 1 131 ? 28.220 -12.073 -4.862 1.00 56.66 131 VAL A N 1
ATOM 999 C CA . VAL A 1 131 ? 28.785 -12.423 -3.539 1.00 56.66 131 VAL A CA 1
ATOM 1000 C C . VAL A 1 131 ? 30.325 -12.538 -3.515 1.00 56.66 131 VAL A C 1
ATOM 1002 O O . VAL A 1 131 ? 30.899 -13.525 -3.072 1.00 56.66 131 VAL A O 1
ATOM 1005 N N . SER A 1 132 ? 31.027 -11.499 -3.947 1.00 52.59 132 SER A N 1
ATOM 1006 C CA . SER A 1 132 ? 32.477 -11.395 -3.917 1.00 52.59 132 SER A CA 1
ATOM 1007 C C . SER A 1 132 ? 32.849 -10.036 -3.336 1.00 52.59 132 SER A C 1
ATOM 1009 O O . SER A 1 132 ? 32.832 -9.021 -4.022 1.00 52.59 132 SER A O 1
ATOM 1011 N N . LEU A 1 133 ? 33.227 -10.067 -2.054 1.00 55.38 133 LEU A N 1
ATOM 1012 C CA . LEU A 1 133 ? 33.979 -9.030 -1.340 1.00 55.38 133 LEU A CA 1
ATOM 1013 C C . LEU A 1 133 ? 33.214 -7.729 -1.021 1.00 55.38 133 LEU A C 1
ATOM 1015 O O . LEU A 1 133 ? 33.471 -6.694 -1.621 1.00 55.38 133 LEU A O 1
ATOM 1019 N N . SER A 1 134 ? 32.334 -7.755 -0.013 1.00 48.81 134 SER A N 1
ATOM 1020 C CA . SER A 1 134 ? 32.291 -6.751 1.076 1.00 48.81 134 SER A CA 1
ATOM 1021 C C . SER A 1 134 ? 30.969 -6.834 1.845 1.00 48.81 134 SER A C 1
ATOM 1023 O O . SER A 1 134 ? 29.948 -6.254 1.479 1.00 48.81 134 SER A O 1
ATOM 1025 N N . SER A 1 135 ? 30.995 -7.543 2.969 1.00 51.28 135 SER A N 1
ATOM 1026 C CA . SER A 1 135 ? 30.131 -7.239 4.104 1.00 51.28 135 SER A CA 1
ATOM 1027 C C . SER A 1 135 ? 30.682 -5.973 4.768 1.00 51.28 135 SER A C 1
ATOM 1029 O O . SER A 1 135 ? 31.798 -6.046 5.279 1.00 51.28 135 SER A O 1
ATOM 1031 N N . THR A 1 136 ? 29.959 -4.840 4.735 1.00 46.94 136 THR A N 1
ATOM 1032 C CA . THR A 1 136 ? 29.963 -3.761 5.772 1.00 46.94 136 THR A CA 1
ATOM 1033 C C . THR A 1 136 ? 29.297 -2.435 5.370 1.00 46.94 136 THR A C 1
ATOM 1035 O O . THR A 1 136 ? 29.218 -1.544 6.213 1.00 46.94 136 THR A O 1
ATOM 1038 N N . LEU A 1 137 ? 28.747 -2.253 4.165 1.00 45.12 137 LEU A N 1
ATOM 1039 C CA . LEU A 1 137 ? 28.011 -1.015 3.869 1.00 45.12 137 LEU A CA 1
ATOM 1040 C C . LEU A 1 137 ? 26.533 -1.142 4.271 1.00 45.12 137 LEU A C 1
ATOM 1042 O O . LEU A 1 137 ? 25.900 -2.139 3.913 1.00 45.12 137 LEU A O 1
ATOM 1046 N N . PRO A 1 138 ? 25.949 -0.149 4.974 1.00 43.59 138 PRO A N 1
ATOM 1047 C CA . PRO A 1 138 ? 24.509 -0.073 5.109 1.00 43.59 138 PRO A CA 1
ATOM 1048 C C . PRO A 1 138 ? 23.992 0.202 3.704 1.00 43.59 138 PRO A C 1
ATOM 1050 O O . PRO A 1 138 ? 24.097 1.320 3.197 1.00 43.59 138 PRO A O 1
ATOM 1053 N N . SER A 1 139 ? 23.478 -0.830 3.039 1.00 46.69 139 SER A N 1
ATOM 1054 C CA . SER A 1 139 ? 22.645 -0.616 1.873 1.00 46.69 139 SER A CA 1
ATOM 1055 C C . SER A 1 139 ? 21.576 0.370 2.332 1.00 46.69 139 SER A C 1
ATOM 1057 O O . SER A 1 139 ? 20.783 0.086 3.233 1.00 46.69 139 SER A O 1
ATOM 1059 N N . SER A 1 140 ? 21.588 1.579 1.772 1.00 50.97 140 SER A N 1
ATOM 1060 C CA . SER A 1 140 ? 20.424 2.457 1.793 1.00 50.97 140 SER A CA 1
ATOM 1061 C C . SER A 1 140 ? 19.376 1.735 0.955 1.00 50.97 140 SER A C 1
ATOM 1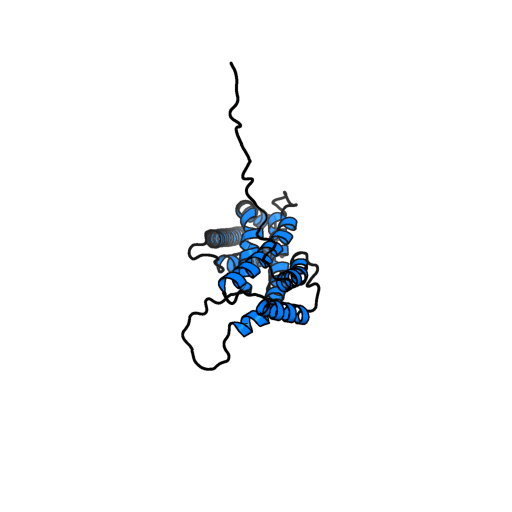063 O O . SER A 1 140 ? 19.195 1.997 -0.229 1.00 50.97 140 SER A O 1
ATOM 1065 N N . SER A 1 141 ? 18.819 0.676 1.546 1.00 60.72 141 SER A N 1
ATOM 1066 C CA . SER A 1 141 ? 18.112 -0.367 0.833 1.00 60.72 141 SER A CA 1
ATOM 1067 C C . SER A 1 141 ? 16.875 0.281 0.251 1.00 60.72 141 SER A C 1
ATOM 1069 O O . SER A 1 141 ? 16.002 0.786 0.961 1.00 60.72 141 SER A O 1
ATOM 1071 N N . LEU A 1 142 ? 16.845 0.353 -1.073 1.00 75.50 142 LEU A N 1
ATOM 1072 C CA . LEU A 1 142 ? 15.702 0.843 -1.808 1.00 75.50 142 LEU A CA 1
ATOM 1073 C C . LEU A 1 142 ? 14.589 -0.194 -1.613 1.00 75.50 142 LEU A C 1
ATOM 1075 O O . LEU A 1 142 ? 14.452 -1.159 -2.354 1.00 75.50 142 LEU A O 1
ATOM 1079 N N . SER A 1 143 ? 13.830 -0.042 -0.530 1.00 89.25 143 SER A N 1
ATOM 1080 C CA . SER A 1 143 ? 12.765 -0.973 -0.180 1.00 89.25 143 SER A CA 1
ATOM 1081 C C . SER A 1 143 ? 11.517 -0.621 -0.982 1.00 89.25 143 SER A C 1
ATOM 1083 O O . SER A 1 143 ? 10.732 0.248 -0.590 1.00 89.25 143 SER A O 1
ATOM 1085 N N . ILE A 1 144 ? 11.321 -1.324 -2.102 1.00 93.75 144 ILE A N 1
ATOM 1086 C CA . ILE A 1 144 ? 10.112 -1.245 -2.940 1.00 93.75 144 ILE A CA 1
ATOM 1087 C C . ILE A 1 144 ? 8.849 -1.373 -2.089 1.00 93.75 144 ILE A C 1
ATOM 1089 O O . ILE A 1 144 ? 7.910 -0.581 -2.210 1.00 93.75 144 ILE A O 1
ATOM 1093 N N . ARG A 1 145 ? 8.856 -2.337 -1.163 1.00 95.62 145 ARG A N 1
ATOM 1094 C CA . ARG A 1 145 ? 7.762 -2.561 -0.222 1.00 95.62 145 ARG A CA 1
ATOM 1095 C C . ARG A 1 145 ? 7.497 -1.325 0.632 1.00 95.62 145 ARG A C 1
ATOM 1097 O O . ARG A 1 145 ? 6.354 -0.883 0.714 1.00 95.62 145 ARG A O 1
ATOM 1104 N N . SER A 1 146 ? 8.535 -0.750 1.240 1.00 95.25 146 SER A N 1
ATOM 1105 C CA . SER A 1 146 ? 8.384 0.429 2.098 1.00 95.25 146 SER A CA 1
ATOM 1106 C C . SER A 1 146 ? 7.869 1.633 1.315 1.00 95.25 146 SER A C 1
ATOM 1108 O O . SER A 1 146 ? 6.955 2.298 1.786 1.00 95.25 146 SER A O 1
ATOM 1110 N N . MET A 1 147 ? 8.385 1.892 0.110 1.00 95.81 147 MET A N 1
ATOM 1111 C CA . MET A 1 147 ? 7.909 2.999 -0.732 1.00 95.81 147 MET A CA 1
ATOM 1112 C C . MET A 1 147 ? 6.441 2.827 -1.129 1.00 95.81 147 MET A C 1
ATOM 1114 O O . MET A 1 147 ? 5.671 3.782 -1.067 1.00 95.81 147 MET A O 1
ATOM 1118 N N . THR A 1 148 ? 6.034 1.602 -1.464 1.00 97.88 148 THR A N 1
ATOM 1119 C CA . THR A 1 148 ? 4.642 1.286 -1.813 1.00 97.88 148 THR A CA 1
ATOM 1120 C C . THR A 1 148 ? 3.711 1.488 -0.611 1.00 97.88 148 THR A C 1
ATOM 1122 O O . THR A 1 148 ? 2.658 2.109 -0.734 1.00 97.88 148 THR A O 1
ATOM 1125 N N . LEU A 1 149 ? 4.115 1.047 0.586 1.00 98.19 149 LEU A N 1
ATOM 1126 C CA . LEU A 1 149 ? 3.358 1.276 1.825 1.00 98.19 149 LEU A CA 1
ATOM 1127 C C . LEU A 1 149 ? 3.281 2.765 2.204 1.00 98.19 149 LEU A C 1
ATOM 1129 O O . LEU A 1 149 ? 2.225 3.238 2.622 1.00 98.19 149 LEU A O 1
ATOM 1133 N N . ILE A 1 150 ? 4.373 3.516 2.019 1.00 97.19 150 ILE A N 1
ATOM 1134 C CA . ILE A 1 150 ? 4.394 4.974 2.208 1.00 97.19 150 ILE A CA 1
ATOM 1135 C C . ILE A 1 150 ? 3.408 5.646 1.250 1.00 97.19 150 ILE A C 1
ATOM 1137 O O . ILE A 1 150 ? 2.685 6.541 1.673 1.00 97.19 150 ILE A O 1
ATOM 1141 N N . ALA A 1 151 ? 3.312 5.197 -0.004 1.00 97.94 151 ALA A N 1
ATOM 1142 C CA . ALA A 1 151 ? 2.352 5.747 -0.955 1.00 97.94 151 ALA A CA 1
ATOM 1143 C C . ALA A 1 151 ? 0.898 5.559 -0.495 1.00 97.94 151 ALA A C 1
ATOM 1145 O O . ALA A 1 151 ? 0.120 6.509 -0.553 1.00 97.94 151 ALA A O 1
ATOM 1146 N N . PHE A 1 152 ? 0.534 4.385 0.039 1.00 98.00 152 PHE A N 1
ATOM 1147 C CA . PHE A 1 152 ? -0.794 4.185 0.633 1.00 98.00 152 PHE A CA 1
ATOM 1148 C C . PHE A 1 152 ? -1.038 5.148 1.797 1.00 98.00 152 PHE A C 1
ATOM 1150 O O . PHE A 1 152 ? -2.055 5.841 1.844 1.00 98.00 152 PHE A O 1
ATOM 1157 N N . ARG A 1 153 ? -0.085 5.226 2.733 1.00 97.38 153 ARG A N 1
ATOM 1158 C CA . ARG A 1 153 ? -0.191 6.112 3.896 1.00 97.38 153 ARG A CA 1
ATOM 1159 C C . ARG A 1 153 ? -0.385 7.564 3.474 1.00 97.38 153 ARG A C 1
ATOM 1161 O O . ARG A 1 153 ? -1.267 8.238 3.990 1.00 97.38 153 ARG A O 1
ATOM 1168 N N . ASP A 1 154 ? 0.434 8.036 2.545 1.00 96.81 154 ASP A N 1
ATOM 1169 C CA . ASP A 1 154 ? 0.530 9.448 2.207 1.00 96.81 154 ASP A CA 1
ATOM 1170 C C . ASP A 1 154 ? -0.581 9.911 1.258 1.00 96.81 154 ASP A C 1
ATOM 1172 O O . ASP A 1 154 ? -1.017 11.054 1.378 1.00 96.81 154 ASP A O 1
ATOM 1176 N N . GLN A 1 155 ? -1.039 9.050 0.343 1.00 96.56 155 GLN A N 1
ATOM 1177 C CA . GLN A 1 155 ? -2.032 9.409 -0.678 1.00 96.56 155 GLN A CA 1
ATOM 1178 C C . GLN A 1 155 ? -3.464 9.013 -0.300 1.00 96.56 155 GLN A C 1
ATOM 1180 O O . GLN A 1 155 ? -4.407 9.629 -0.786 1.00 96.56 155 GLN A O 1
ATOM 1185 N N . ILE A 1 156 ? -3.646 7.993 0.550 1.00 95.31 156 ILE A N 1
ATOM 1186 C CA . ILE A 1 156 ? -4.973 7.455 0.893 1.00 95.31 156 ILE A CA 1
ATOM 1187 C C . ILE A 1 156 ? -5.319 7.753 2.352 1.00 95.31 156 ILE A C 1
ATOM 1189 O O . ILE A 1 156 ? -6.326 8.405 2.618 1.00 95.31 156 ILE A O 1
ATOM 1193 N N . LEU A 1 157 ? -4.502 7.295 3.307 1.00 95.69 157 LEU A N 1
ATOM 1194 C CA . LEU A 1 157 ? -4.835 7.429 4.731 1.00 95.69 157 LEU A CA 1
ATOM 1195 C C . LEU A 1 157 ? -4.697 8.873 5.225 1.00 95.69 157 LEU A C 1
ATOM 1197 O O . LEU A 1 157 ? -5.577 9.372 5.920 1.00 95.69 157 LEU A O 1
ATOM 1201 N N . TRP A 1 158 ? -3.598 9.543 4.877 1.00 95.69 158 TRP A N 1
ATOM 1202 C CA . TRP A 1 158 ? -3.270 10.870 5.393 1.00 95.69 158 TRP A CA 1
ATOM 1203 C C . TRP A 1 158 ? -4.351 11.925 5.101 1.00 95.69 158 TRP A C 1
ATOM 1205 O O . TRP A 1 158 ? -4.768 12.593 6.046 1.00 95.69 158 TRP A O 1
ATOM 1215 N N . PRO A 1 159 ? -4.904 12.040 3.875 1.00 94.06 159 PRO A N 1
ATOM 1216 C CA . PRO A 1 159 ? -6.020 12.956 3.617 1.00 94.06 159 PRO A CA 1
ATOM 1217 C C . PRO A 1 159 ? -7.292 12.652 4.427 1.00 94.06 159 PRO A C 1
ATOM 1219 O O . PRO A 1 159 ? -8.126 13.533 4.620 1.00 94.06 159 PRO A O 1
ATOM 1222 N N . LEU A 1 160 ? -7.458 11.413 4.900 1.00 93.25 160 LEU A N 1
ATOM 1223 C CA . LEU A 1 160 ? -8.644 10.944 5.625 1.00 93.25 160 LEU A CA 1
ATOM 1224 C C . LEU A 1 160 ? -8.444 10.908 7.146 1.00 93.25 160 LEU A C 1
ATOM 1226 O O . LEU A 1 160 ? -9.365 10.545 7.874 1.00 93.25 160 LEU A O 1
ATOM 1230 N N . VAL A 1 161 ? -7.266 11.280 7.643 1.00 94.12 161 VAL A N 1
ATOM 1231 C CA . VAL A 1 161 ? -6.815 10.951 8.999 1.00 94.12 161 VAL A CA 1
ATOM 1232 C C . VAL A 1 161 ? -7.736 11.461 10.110 1.00 94.12 161 VAL A C 1
ATOM 1234 O O . VAL A 1 161 ? -8.094 10.694 11.000 1.00 94.12 161 VAL A O 1
ATOM 1237 N N . ASN A 1 162 ? -8.200 12.708 10.014 1.00 94.19 162 ASN A N 1
ATOM 1238 C CA . ASN A 1 162 ? -9.099 13.310 11.007 1.00 94.19 162 ASN A CA 1
ATOM 1239 C C . ASN A 1 162 ? -10.492 12.661 10.980 1.00 94.19 162 ASN A C 1
ATOM 1241 O O . ASN A 1 162 ? -11.136 12.480 12.015 1.00 94.19 162 ASN A O 1
ATOM 1245 N N . ARG A 1 163 ? -10.956 12.277 9.784 1.00 93.19 163 ARG A N 1
ATOM 1246 C CA . ARG A 1 163 ? -12.239 11.585 9.620 1.00 93.19 163 ARG A CA 1
ATOM 1247 C C . ARG A 1 163 ? -12.163 10.172 10.181 1.00 93.19 163 ARG A C 1
ATOM 1249 O O . ARG A 1 163 ? -13.064 9.763 10.896 1.00 93.19 163 ARG A O 1
ATOM 1256 N N . VAL A 1 164 ? -11.070 9.451 9.919 1.00 94.38 164 VAL A N 1
ATOM 1257 C CA . VAL A 1 164 ? -10.828 8.109 10.472 1.00 94.38 164 VAL A CA 1
ATOM 1258 C C . VAL A 1 164 ? -10.748 8.156 11.997 1.00 94.38 164 VAL A C 1
ATOM 1260 O O . VAL A 1 164 ? -11.390 7.345 12.656 1.00 94.38 164 VAL A O 1
ATOM 1263 N N . GLU A 1 165 ? -10.029 9.128 12.562 1.00 95.50 165 GLU A N 1
ATOM 1264 C CA . GLU A 1 165 ? -9.949 9.347 14.013 1.00 95.50 165 GLU A CA 1
ATOM 1265 C C . GLU A 1 165 ? -11.338 9.527 14.644 1.00 95.50 165 GLU A C 1
ATOM 1267 O O . GLU A 1 165 ? -11.648 8.905 15.656 1.00 95.50 165 GLU A O 1
ATOM 1272 N N . THR A 1 166 ? -12.209 10.302 13.993 1.00 93.88 166 THR A N 1
ATOM 1273 C CA . THR A 1 166 ? -13.592 10.528 14.447 1.00 93.88 166 THR A CA 1
ATOM 1274 C C . THR A 1 166 ? -14.498 9.312 14.211 1.00 93.88 166 THR A C 1
ATOM 1276 O O . THR A 1 166 ? -15.412 9.046 14.995 1.00 93.88 166 THR A O 1
ATOM 1279 N N . ALA A 1 167 ? -14.264 8.561 13.134 1.00 92.62 167 ALA A N 1
ATOM 1280 C CA . ALA A 1 167 ? -15.097 7.435 12.727 1.00 92.62 167 ALA A CA 1
ATOM 1281 C C . ALA A 1 167 ? -14.822 6.160 13.533 1.00 92.62 167 ALA A C 1
ATOM 1283 O O . ALA A 1 167 ? -15.748 5.367 13.700 1.00 92.62 167 ALA A O 1
ATOM 1284 N N . ILE A 1 168 ? -13.595 5.948 14.034 1.00 94.69 168 ILE A N 1
ATOM 1285 C CA . ILE A 1 168 ? -13.211 4.725 14.765 1.00 94.69 168 ILE A CA 1
ATOM 1286 C C . ILE A 1 168 ? -14.158 4.443 15.942 1.00 94.69 168 ILE A C 1
ATOM 1288 O O . ILE A 1 168 ? -14.749 3.363 15.933 1.00 94.69 168 ILE A O 1
ATOM 1292 N N . PRO A 1 169 ? -14.386 5.364 16.904 1.00 93.62 169 PRO A N 1
ATOM 1293 C CA . PRO A 1 169 ? -15.234 5.063 18.057 1.00 93.62 169 PRO A CA 1
ATOM 1294 C C . PRO A 1 169 ? -16.660 4.666 17.669 1.00 93.62 169 PRO A C 1
ATOM 1296 O O . PRO A 1 169 ? -17.187 3.681 18.174 1.00 93.62 169 PRO A O 1
ATOM 1299 N N . ARG A 1 170 ? -17.266 5.392 16.720 1.00 91.56 170 ARG A N 1
ATOM 1300 C CA . ARG A 1 170 ? -18.638 5.127 16.255 1.00 91.56 170 ARG A CA 1
ATOM 1301 C C . ARG A 1 170 ? -18.727 3.811 15.489 1.00 91.56 170 ARG A C 1
ATOM 1303 O O . ARG A 1 170 ? -19.501 2.934 15.853 1.00 91.56 170 ARG A O 1
ATOM 1310 N N . SER A 1 171 ? -17.850 3.622 14.503 1.00 90.56 171 SER A N 1
ATOM 1311 C CA . SER A 1 171 ? -17.814 2.402 13.690 1.00 90.56 171 SER A CA 1
ATOM 1312 C C . SER A 1 171 ? -17.620 1.162 14.562 1.00 90.56 171 SER A C 1
ATOM 1314 O O . SER A 1 171 ? -18.272 0.143 14.359 1.00 90.56 171 SER A O 1
ATOM 1316 N N . PHE A 1 172 ? -16.741 1.242 15.566 1.00 92.44 172 PHE A N 1
ATOM 1317 C CA . PHE A 1 172 ? -16.460 0.130 16.470 1.00 92.44 172 PHE A CA 1
ATOM 1318 C C . PHE A 1 172 ? -17.618 -0.185 17.413 1.00 92.44 172 PHE A C 1
ATOM 1320 O O . PHE A 1 172 ? -17.606 -1.274 17.969 1.00 92.44 172 PHE A O 1
ATOM 1327 N N . LEU A 1 173 ? -18.610 0.686 17.582 1.00 89.94 173 LEU A N 1
ATOM 1328 C CA . LEU A 1 173 ? -19.852 0.353 18.282 1.00 89.94 173 LEU A CA 1
ATOM 1329 C C . LEU A 1 173 ? -20.865 -0.280 17.319 1.00 89.94 173 LEU A C 1
ATOM 1331 O O . LEU A 1 173 ? -21.452 -1.310 17.643 1.00 89.94 173 LEU A O 1
ATOM 1335 N N . ASP A 1 174 ? -20.983 0.268 16.110 1.00 89.81 174 ASP A N 1
ATOM 1336 C CA . ASP A 1 174 ? -22.012 -0.118 15.135 1.00 89.81 174 ASP A CA 1
ATOM 1337 C C . ASP A 1 174 ? -21.731 -1.455 14.422 1.00 89.81 174 ASP A C 1
ATOM 1339 O O . ASP A 1 174 ? -22.647 -2.122 13.934 1.00 89.81 174 ASP A O 1
ATOM 1343 N N . ILE A 1 175 ? -20.465 -1.885 14.340 1.00 90.62 175 ILE A N 1
ATOM 1344 C CA . ILE A 1 175 ? -20.100 -3.149 13.679 1.00 90.62 175 ILE A CA 1
ATOM 1345 C C . ILE A 1 175 ? -20.751 -4.342 14.406 1.00 90.62 175 ILE A C 1
ATOM 1347 O O . ILE A 1 175 ? -20.564 -4.478 15.614 1.00 90.62 175 ILE A O 1
ATOM 1351 N N . PRO A 1 176 ? -21.418 -5.282 13.706 1.00 92.19 176 PRO A N 1
ATOM 1352 C CA . PRO A 1 176 ? -21.969 -6.490 14.322 1.00 92.19 176 PRO A CA 1
ATOM 1353 C C . PRO A 1 176 ? -20.899 -7.370 14.979 1.00 92.19 176 PRO A C 1
ATOM 1355 O O . PRO A 1 176 ? -19.814 -7.551 14.424 1.00 92.19 176 PRO A O 1
ATOM 1358 N N . ASP A 1 177 ? -21.235 -8.015 16.098 1.00 91.44 177 ASP A N 1
ATOM 1359 C CA . ASP A 1 177 ? -20.298 -8.840 16.879 1.00 91.44 177 ASP A CA 1
ATOM 1360 C C . ASP A 1 177 ? -19.570 -9.905 16.061 1.00 91.44 177 ASP A C 1
ATOM 1362 O O . ASP A 1 177 ? -18.364 -10.085 16.210 1.00 91.44 177 ASP A O 1
ATOM 1366 N N . LYS A 1 178 ? -20.277 -10.558 15.135 1.00 93.19 178 LYS A N 1
ATOM 1367 C CA . LYS A 1 178 ? -19.698 -11.576 14.250 1.00 93.19 178 LYS A CA 1
ATOM 1368 C C . LYS A 1 178 ? -18.593 -11.022 13.339 1.00 93.19 178 LYS A C 1
ATOM 1370 O O . LYS A 1 178 ? -17.690 -11.761 12.964 1.00 93.19 178 LYS A O 1
ATOM 1375 N N . LYS A 1 179 ? -18.677 -9.745 12.952 1.00 92.56 179 LYS A N 1
ATOM 1376 C CA . LYS A 1 179 ? -17.718 -9.083 12.051 1.00 92.56 179 LYS A CA 1
ATOM 1377 C C . LYS A 1 179 ? -16.612 -8.346 12.804 1.00 92.56 179 LYS A C 1
ATOM 1379 O O . LYS A 1 179 ? -15.561 -8.086 12.227 1.00 92.56 179 LYS A O 1
ATOM 1384 N N . PHE A 1 180 ? -16.835 -8.011 14.074 1.00 93.44 180 PHE A N 1
ATOM 1385 C CA . PHE A 1 180 ? -15.929 -7.166 14.845 1.00 93.44 180 PHE A CA 1
ATOM 1386 C C . PHE A 1 180 ? -14.477 -7.679 14.907 1.00 93.44 180 PHE A C 1
ATOM 1388 O O . PHE A 1 180 ? -13.591 -6.869 14.641 1.00 93.44 180 PHE A O 1
ATOM 1395 N N . PRO A 1 181 ? -14.191 -8.975 15.169 1.00 94.12 181 PRO A N 1
ATOM 1396 C CA . PRO A 1 181 ? -12.810 -9.469 15.229 1.00 94.12 181 PRO A CA 1
ATOM 1397 C C . PRO A 1 181 ? -12.035 -9.315 13.912 1.00 94.12 181 PRO A C 1
ATOM 1399 O O . PRO A 1 181 ? -10.849 -8.989 13.916 1.00 94.12 181 PRO A O 1
ATOM 1402 N N . ASP A 1 182 ? -12.699 -9.520 12.773 1.00 93.50 182 ASP A N 1
ATOM 1403 C CA . ASP A 1 182 ? -12.085 -9.356 11.450 1.00 93.50 182 ASP A CA 1
ATOM 1404 C C . ASP A 1 182 ? -11.776 -7.878 11.167 1.00 93.50 182 ASP A C 1
ATOM 1406 O O . ASP A 1 182 ? -10.664 -7.526 10.775 1.00 93.50 182 ASP A O 1
ATOM 1410 N N . VAL A 1 183 ? -12.730 -6.987 11.447 1.00 94.06 183 VAL A N 1
ATOM 1411 C CA . VAL A 1 183 ? -12.553 -5.545 11.224 1.00 94.06 183 VAL A CA 1
ATOM 1412 C C . VAL A 1 183 ? -11.473 -4.958 12.137 1.00 94.06 183 VAL A C 1
ATOM 1414 O O . VAL A 1 183 ? -10.601 -4.218 11.673 1.00 94.06 183 VAL A O 1
ATOM 1417 N N . SER A 1 184 ? -11.492 -5.298 13.427 1.00 95.19 184 SER A N 1
ATOM 1418 C CA . SER A 1 184 ? -10.537 -4.772 14.404 1.00 95.19 184 SER A CA 1
ATOM 1419 C C . SER A 1 184 ? -9.115 -5.277 14.145 1.00 95.19 184 SER A C 1
ATOM 1421 O O . SER A 1 184 ? -8.171 -4.483 14.177 1.00 95.19 184 SER A O 1
ATOM 1423 N N . SER A 1 185 ? -8.950 -6.559 13.798 1.00 96.25 185 SER A N 1
ATOM 1424 C CA . SER A 1 185 ? -7.641 -7.129 13.456 1.00 96.25 185 SER A CA 1
ATOM 1425 C C . SER A 1 185 ? -7.055 -6.530 12.176 1.00 96.25 185 SER A C 1
ATOM 1427 O O . SER A 1 185 ? -5.879 -6.160 12.170 1.00 96.25 185 SER A O 1
ATOM 1429 N N . LYS A 1 186 ? -7.864 -6.332 11.124 1.00 97.06 186 LYS A N 1
ATOM 1430 C CA . LYS A 1 186 ? -7.442 -5.630 9.897 1.00 97.06 186 LYS A CA 1
ATOM 1431 C C . LYS A 1 186 ? -7.032 -4.186 10.176 1.00 97.06 186 LYS A C 1
ATOM 1433 O O . LYS A 1 186 ? -6.009 -3.735 9.666 1.00 97.06 186 LYS A O 1
ATOM 1438 N N . CYS A 1 187 ? -7.786 -3.473 11.013 1.00 97.75 187 CYS A N 1
ATOM 1439 C CA . CYS A 1 187 ? -7.463 -2.099 11.398 1.00 97.75 187 CYS A CA 1
ATOM 1440 C C . CYS A 1 187 ? -6.131 -2.016 12.162 1.00 97.75 187 CYS A C 1
ATOM 1442 O O . CYS A 1 187 ? -5.257 -1.224 11.800 1.00 97.75 187 CYS A O 1
ATOM 1444 N N . ILE A 1 188 ? -5.925 -2.898 13.149 1.00 98.06 188 ILE A N 1
ATOM 1445 C CA . ILE A 1 188 ? -4.651 -3.016 13.871 1.00 98.06 188 ILE A CA 1
ATOM 1446 C C . ILE A 1 188 ? -3.510 -3.354 12.912 1.00 98.06 188 ILE A C 1
ATOM 1448 O O . ILE A 1 188 ? -2.453 -2.727 12.996 1.00 98.06 188 ILE A O 1
ATOM 1452 N N . GLN A 1 189 ? -3.699 -4.327 12.017 1.00 98.19 189 GLN A N 1
ATOM 1453 C CA . GLN A 1 189 ? -2.679 -4.742 11.055 1.00 98.19 189 GLN A CA 1
ATOM 1454 C C . GLN A 1 189 ? -2.265 -3.566 10.168 1.00 98.19 189 GLN A C 1
ATOM 1456 O O . GLN A 1 189 ? -1.076 -3.259 10.089 1.00 98.19 189 GLN A O 1
ATOM 1461 N N . MET A 1 190 ? -3.237 -2.884 9.556 1.00 98.56 190 MET A N 1
ATOM 1462 C CA . MET A 1 190 ? -2.999 -1.721 8.705 1.00 98.56 190 MET A CA 1
ATOM 1463 C C . MET A 1 190 ? -2.180 -0.665 9.444 1.00 98.56 190 MET A C 1
ATOM 1465 O O . MET A 1 190 ? -1.090 -0.302 9.007 1.00 98.56 190 MET A O 1
ATOM 1469 N N . LEU A 1 191 ? -2.663 -0.201 10.597 1.00 98.44 191 LEU A N 1
ATOM 1470 C CA . LEU A 1 191 ? -2.010 0.881 11.329 1.00 98.44 191 LEU A CA 1
ATOM 1471 C C . LEU A 1 191 ? -0.632 0.470 11.866 1.00 98.44 191 LEU A C 1
ATOM 1473 O O . LEU A 1 191 ? 0.288 1.284 11.840 1.00 98.44 191 LEU A O 1
ATOM 1477 N N . SER A 1 192 ? -0.456 -0.794 12.271 1.00 98.12 192 SER A N 1
ATOM 1478 C CA . SER A 1 192 ? 0.835 -1.335 12.725 1.00 98.12 192 SER A CA 1
ATOM 1479 C C . SER A 1 192 ? 1.882 -1.360 11.609 1.00 98.12 192 SER A C 1
ATOM 1481 O O . SER A 1 192 ? 3.041 -1.030 11.856 1.00 98.12 192 SER A O 1
ATOM 1483 N N . VAL A 1 193 ? 1.482 -1.713 10.384 1.00 97.94 193 VAL A N 1
ATOM 1484 C CA . VAL A 1 193 ? 2.371 -1.705 9.214 1.00 97.94 193 VAL A CA 1
ATOM 1485 C C . VAL A 1 193 ? 2.669 -0.275 8.754 1.00 97.94 193 VAL A C 1
ATOM 1487 O O . VAL A 1 193 ? 3.811 0.054 8.438 1.00 97.94 193 VAL A O 1
ATOM 1490 N N . LEU A 1 194 ? 1.667 0.607 8.724 1.00 97.56 194 LEU A N 1
ATOM 1491 C CA . LEU A 1 194 ? 1.853 1.976 8.234 1.00 97.56 194 LEU A CA 1
ATOM 1492 C C . LEU A 1 194 ? 2.658 2.856 9.200 1.00 97.56 194 LEU A C 1
ATOM 1494 O O . LEU A 1 194 ? 3.397 3.730 8.743 1.00 97.56 194 LEU A O 1
ATOM 1498 N N . GLN A 1 195 ? 2.587 2.614 10.515 1.00 96.06 195 GLN A N 1
ATOM 1499 C CA . GLN A 1 195 ? 3.466 3.306 11.465 1.00 96.06 195 GLN A CA 1
ATOM 1500 C C . GLN A 1 195 ? 4.934 2.866 11.334 1.00 96.06 195 GLN A C 1
ATOM 1502 O O . GLN A 1 195 ? 5.825 3.645 11.666 1.00 96.0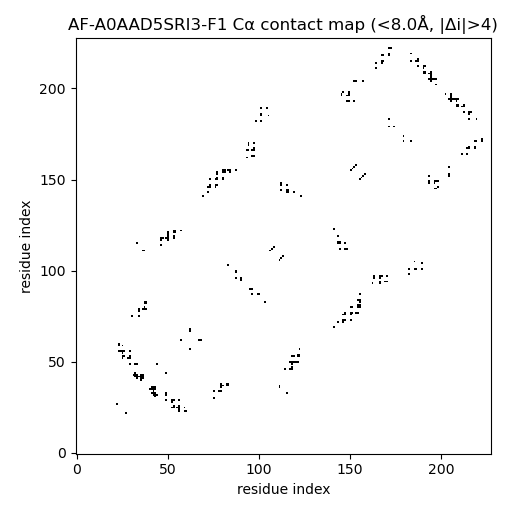6 195 GLN A O 1
ATOM 1507 N N . SER A 1 196 ? 5.215 1.634 10.880 1.00 95.00 196 SER A N 1
ATOM 1508 C CA . SER A 1 196 ? 6.584 1.098 10.873 1.00 95.00 196 SER A CA 1
ATOM 1509 C C . SER A 1 196 ? 7.422 1.618 9.706 1.00 95.00 196 SER A C 1
ATOM 1511 O O . SER A 1 196 ? 8.649 1.545 9.749 1.00 95.00 196 SER A O 1
ATOM 1513 N N . VAL A 1 197 ? 6.779 2.130 8.654 1.00 93.56 197 VAL A N 1
ATOM 1514 C CA . VAL A 1 197 ? 7.461 2.734 7.506 1.00 93.56 197 VAL A CA 1
ATOM 1515 C C . VAL A 1 197 ? 7.695 4.225 7.738 1.00 93.56 197 VAL A C 1
ATOM 1517 O O . VAL A 1 197 ? 6.854 4.917 8.313 1.00 93.56 197 VAL A O 1
ATOM 1520 N N . ARG A 1 198 ? 8.846 4.728 7.283 1.00 90.12 198 ARG A N 1
ATOM 1521 C CA . ARG A 1 198 ? 9.226 6.139 7.407 1.00 90.12 198 ARG A CA 1
ATOM 1522 C C . ARG A 1 198 ? 9.749 6.676 6.083 1.00 90.12 198 ARG A C 1
ATOM 1524 O O . ARG A 1 198 ? 10.564 6.020 5.440 1.00 90.12 198 ARG A O 1
ATOM 1531 N N . SER A 1 199 ? 9.302 7.866 5.693 1.00 82.31 199 SER A N 1
ATOM 1532 C CA . SER A 1 199 ? 9.832 8.600 4.536 1.00 82.31 199 SER A CA 1
ATOM 1533 C C . SER A 1 199 ? 10.976 9.547 4.913 1.00 82.31 199 SER A C 1
ATOM 1535 O O . SER A 1 199 ? 11.782 9.912 4.058 1.00 82.31 199 SER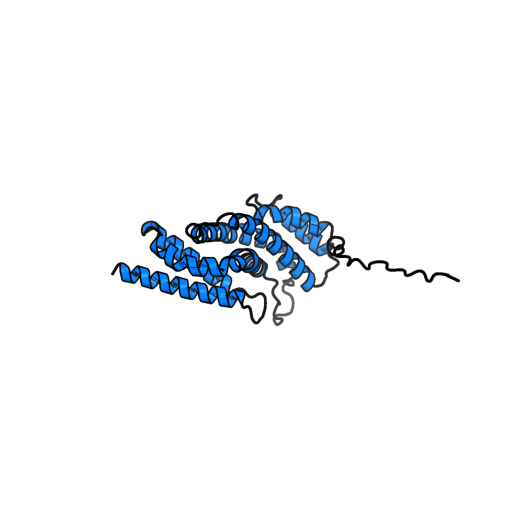 A O 1
ATOM 1537 N N . LYS A 1 200 ? 11.058 9.934 6.193 1.00 83.56 200 LYS A N 1
ATOM 1538 C CA . LYS A 1 200 ? 12.064 10.833 6.779 1.00 83.56 200 LYS A CA 1
ATOM 1539 C C . LYS A 1 200 ? 12.403 10.380 8.203 1.00 83.56 200 LYS A C 1
ATOM 1541 O O . LYS A 1 200 ? 11.669 9.592 8.793 1.00 83.56 200 LYS A O 1
ATOM 1546 N N . GLN A 1 201 ? 13.500 10.889 8.766 1.00 75.62 201 GLN A N 1
ATOM 1547 C CA . GLN A 1 201 ? 13.917 10.559 10.137 1.00 75.62 201 GLN A CA 1
ATOM 1548 C C . GLN A 1 201 ? 12.841 10.921 11.173 1.00 75.62 201 GLN A C 1
ATOM 1550 O O . GLN A 1 201 ? 12.550 10.125 12.063 1.00 75.62 201 GLN A O 1
ATOM 1555 N N . ILE A 1 202 ? 12.218 12.091 11.008 1.00 82.44 202 ILE A N 1
ATOM 1556 C CA . ILE A 1 202 ? 11.014 12.504 11.729 1.00 82.44 202 ILE A CA 1
ATOM 1557 C C . ILE A 1 202 ? 9.867 12.460 10.725 1.00 82.44 202 ILE A C 1
ATOM 1559 O O . ILE A 1 202 ? 9.877 13.187 9.731 1.00 82.44 202 ILE A O 1
ATOM 1563 N N . ASP A 1 203 ? 8.908 11.575 10.966 1.00 90.00 203 ASP A N 1
ATOM 1564 C CA . ASP A 1 203 ? 7.789 11.328 10.064 1.00 90.00 203 ASP A CA 1
ATOM 1565 C C . ASP A 1 203 ? 6.471 11.466 10.833 1.00 90.00 203 ASP A C 1
ATOM 1567 O O . ASP A 1 203 ? 5.999 10.532 11.482 1.00 90.00 203 ASP A O 1
ATOM 1571 N N . GLU A 1 204 ? 5.887 12.663 10.767 1.00 94.12 204 GLU A N 1
ATOM 1572 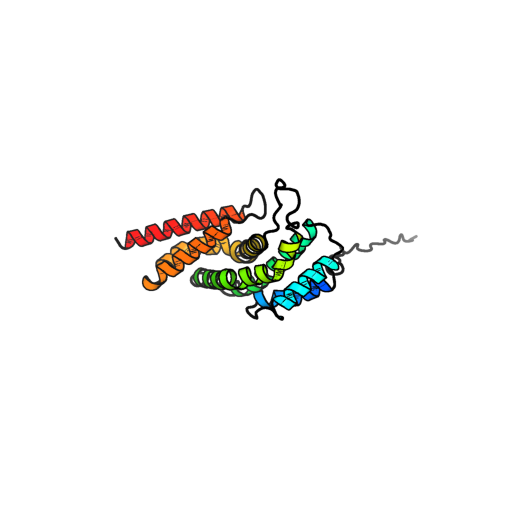C CA . GLU A 1 204 ? 4.617 13.005 11.419 1.00 94.12 204 GLU A CA 1
ATOM 1573 C C . GLU A 1 204 ? 3.469 12.071 11.011 1.00 94.12 204 GLU A C 1
ATOM 1575 O O . GLU A 1 204 ? 2.590 11.772 11.820 1.00 94.12 204 GLU A O 1
ATOM 1580 N N . LYS A 1 205 ? 3.500 11.539 9.782 1.00 95.38 205 LYS A N 1
ATOM 1581 C CA . LYS A 1 205 ? 2.462 10.640 9.270 1.00 95.38 205 LYS A CA 1
ATOM 1582 C C . LYS A 1 205 ? 2.572 9.261 9.915 1.00 95.38 205 LYS A C 1
ATOM 1584 O O . LYS A 1 205 ? 1.553 8.658 10.246 1.00 95.38 205 LYS A O 1
ATOM 1589 N N . SER A 1 206 ? 3.797 8.778 10.141 1.00 95.19 206 SER A N 1
ATOM 1590 C CA . SER A 1 206 ? 4.064 7.566 10.935 1.00 95.19 206 SER A CA 1
ATOM 1591 C C . SER A 1 206 ? 3.595 7.740 12.386 1.00 95.19 206 SER A C 1
ATOM 1593 O O . SER A 1 206 ? 2.870 6.882 12.894 1.00 95.19 206 SER A O 1
ATOM 1595 N N . VAL A 1 207 ? 3.902 8.880 13.019 1.00 95.75 207 VAL A N 1
ATOM 1596 C CA . VAL A 1 207 ? 3.442 9.198 14.386 1.00 95.75 207 VAL A CA 1
ATOM 1597 C C . VAL A 1 207 ? 1.915 9.251 14.463 1.00 95.75 207 VAL A C 1
ATOM 1599 O O . VAL A 1 207 ? 1.318 8.687 15.379 1.00 95.75 207 VAL A O 1
ATOM 1602 N N . LYS A 1 208 ? 1.246 9.860 13.481 1.00 96.75 208 LYS A N 1
ATOM 1603 C CA . LYS A 1 208 ? -0.220 9.905 13.456 1.00 96.75 208 LYS A CA 1
ATOM 1604 C C . LYS A 1 208 ? -0.842 8.514 13.263 1.00 96.75 208 LYS A C 1
ATOM 1606 O O . LYS A 1 208 ? -1.848 8.212 13.899 1.00 96.75 208 LYS A O 1
ATOM 1611 N N . CYS A 1 209 ? -0.221 7.624 12.481 1.00 97.19 209 CYS A N 1
ATOM 1612 C CA . CYS A 1 209 ? -0.642 6.215 12.403 1.00 97.19 209 CYS A CA 1
ATOM 1613 C C . CYS A 1 209 ? -0.511 5.498 13.757 1.00 97.19 209 CYS A C 1
ATOM 1615 O O . CYS A 1 209 ? -1.397 4.729 14.128 1.00 97.19 209 CYS A O 1
ATOM 1617 N N . GLN A 1 210 ? 0.555 5.775 14.514 1.00 97.38 210 GLN A N 1
ATOM 1618 C CA . GLN A 1 210 ? 0.730 5.249 15.870 1.00 97.38 210 GLN A CA 1
ATOM 1619 C C . GLN A 1 210 ? -0.376 5.744 16.817 1.00 97.38 210 GLN A C 1
ATOM 1621 O O . GLN A 1 210 ? -0.917 4.953 17.587 1.00 97.38 210 GLN A O 1
ATOM 1626 N N . GLN A 1 211 ? -0.755 7.022 16.740 1.00 98.00 211 GLN A N 1
ATOM 1627 C CA . GLN A 1 211 ? -1.859 7.578 17.534 1.00 98.00 211 GLN A CA 1
ATOM 1628 C C . GLN A 1 211 ? -3.197 6.899 17.204 1.00 98.00 211 GLN A C 1
ATOM 1630 O O . GLN A 1 211 ? -3.895 6.450 18.111 1.00 98.00 211 GLN A O 1
ATOM 1635 N N . LEU A 1 212 ? -3.518 6.729 15.915 1.00 98.12 212 LEU A N 1
ATOM 1636 C CA . LEU A 1 212 ? -4.711 5.982 15.495 1.00 98.12 212 LEU A CA 1
ATOM 1637 C C . LEU A 1 212 ? -4.689 4.525 15.985 1.00 98.12 212 LEU A C 1
ATOM 1639 O O . LEU A 1 212 ? -5.734 3.973 16.330 1.00 98.12 212 LEU A O 1
ATOM 1643 N N . LEU A 1 213 ? -3.515 3.885 16.018 1.00 98.31 213 LEU A N 1
ATOM 1644 C CA . LEU A 1 213 ? -3.365 2.513 16.509 1.00 98.31 213 LEU A CA 1
ATOM 1645 C C . LEU A 1 213 ? -3.671 2.413 18.007 1.00 98.31 213 LEU A C 1
ATOM 1647 O O . LEU A 1 213 ? -4.313 1.455 18.438 1.00 98.31 213 LEU A O 1
ATOM 1651 N N . VAL A 1 214 ? -3.223 3.393 18.797 1.00 98.31 214 VAL A N 1
ATOM 1652 C CA . VAL A 1 214 ? -3.555 3.487 20.226 1.00 98.31 214 VAL A CA 1
ATOM 1653 C C . VAL A 1 214 ? -5.062 3.663 20.402 1.00 98.31 214 VAL A C 1
ATOM 1655 O O . VAL A 1 214 ? -5.677 2.832 21.069 1.00 98.31 214 VAL A O 1
ATOM 1658 N N . LEU A 1 215 ? -5.666 4.632 19.706 1.00 97.94 215 LEU A N 1
ATOM 1659 C CA . LEU A 1 215 ? -7.113 4.871 19.734 1.00 97.94 215 LEU A CA 1
ATOM 1660 C C . LEU A 1 215 ? -7.914 3.610 19.372 1.00 97.94 215 LEU A C 1
ATOM 1662 O O . LEU A 1 215 ? -8.901 3.271 20.024 1.00 97.94 215 LEU A O 1
ATOM 1666 N N . THR A 1 216 ? -7.474 2.881 18.346 1.00 97.50 216 THR A N 1
ATOM 1667 C CA . THR A 1 216 ? -8.098 1.621 17.918 1.00 97.50 216 THR A CA 1
ATOM 1668 C C . THR A 1 216 ? -8.074 0.584 19.041 1.00 97.50 216 THR A C 1
ATOM 1670 O O . THR A 1 216 ? -9.096 -0.026 19.346 1.00 97.50 216 THR A O 1
ATOM 1673 N N . ARG A 1 217 ? -6.920 0.396 19.694 1.00 97.88 217 ARG A N 1
ATOM 1674 C CA . ARG A 1 217 ? -6.769 -0.557 20.806 1.00 97.88 217 ARG A CA 1
ATOM 1675 C C . ARG A 1 217 ? -7.619 -0.178 22.014 1.00 97.88 217 ARG A C 1
ATOM 1677 O O . ARG A 1 217 ? -8.169 -1.064 22.659 1.00 97.88 217 ARG A O 1
ATOM 1684 N N . GLU A 1 218 ? -7.733 1.109 22.319 1.00 97.62 218 GLU A N 1
ATOM 1685 C CA . GLU A 1 218 ? -8.585 1.604 23.403 1.00 97.62 218 GLU A CA 1
ATOM 1686 C C . GLU A 1 218 ? -10.063 1.312 23.132 1.00 97.62 218 GLU A C 1
ATOM 1688 O O . GLU A 1 218 ? -10.739 0.753 23.991 1.00 97.62 218 GLU A O 1
ATOM 1693 N N . ASN A 1 219 ? -10.550 1.581 21.917 1.00 96.12 219 ASN A N 1
ATOM 1694 C CA . ASN A 1 219 ? -11.945 1.314 21.556 1.00 96.12 219 ASN A CA 1
ATOM 1695 C C . ASN A 1 219 ? -12.289 -0.185 21.544 1.00 96.12 219 ASN A C 1
ATOM 1697 O O . ASN A 1 219 ? -13.412 -0.558 21.880 1.00 96.12 219 ASN A O 1
ATOM 1701 N N . ILE A 1 220 ? -11.328 -1.058 21.223 1.00 95.62 220 ILE A N 1
ATOM 1702 C CA . ILE A 1 220 ? -11.505 -2.513 21.362 1.00 95.62 220 ILE A CA 1
ATOM 1703 C C . ILE A 1 220 ? -11.721 -2.889 22.829 1.00 95.62 220 ILE A C 1
ATOM 1705 O O . ILE A 1 220 ? -12.704 -3.559 23.136 1.00 95.62 220 ILE A O 1
ATOM 1709 N N . LYS A 1 221 ? -10.866 -2.397 23.736 1.00 95.12 221 LYS A N 1
ATOM 1710 C CA . LYS A 1 221 ? -10.990 -2.661 25.180 1.00 95.12 221 LYS A CA 1
ATOM 1711 C C . LYS A 1 221 ? -12.312 -2.149 25.749 1.00 95.12 221 LYS A C 1
ATOM 1713 O O . LYS A 1 221 ? -12.957 -2.852 26.520 1.00 95.12 221 LYS A O 1
ATOM 1718 N N . VAL A 1 222 ? -12.729 -0.942 25.355 1.00 93.62 222 VAL A N 1
ATOM 1719 C CA . VAL A 1 222 ? -14.022 -0.369 25.765 1.00 93.62 222 VAL A CA 1
ATOM 1720 C C . VAL A 1 222 ? -15.161 -1.287 25.332 1.00 93.62 222 VAL A C 1
ATOM 1722 O O . VAL A 1 222 ? -15.979 -1.676 26.163 1.00 93.62 222 VAL A O 1
ATOM 1725 N N . ARG A 1 223 ? -15.185 -1.721 24.067 1.00 92.44 223 ARG A N 1
ATOM 1726 C CA . ARG A 1 223 ? -16.224 -2.635 23.583 1.00 92.44 223 ARG A CA 1
ATOM 1727 C C . ARG A 1 223 ? -16.217 -3.980 24.316 1.00 92.44 223 ARG A C 1
ATOM 1729 O O . ARG A 1 223 ? -17.283 -4.512 24.605 1.00 92.44 223 ARG A O 1
ATOM 1736 N N . GLU A 1 224 ? -15.045 -4.541 24.603 1.00 90.06 224 GLU A N 1
ATOM 1737 C CA . GLU A 1 224 ? -14.918 -5.794 25.359 1.00 90.06 224 GLU A CA 1
ATOM 1738 C C . GLU A 1 224 ? -15.457 -5.650 26.788 1.00 90.06 224 GLU A C 1
ATOM 1740 O O . GLU A 1 224 ? -16.192 -6.522 27.244 1.00 90.06 224 GLU A O 1
ATOM 1745 N N . SER A 1 225 ? -15.190 -4.522 27.456 1.00 91.19 225 SER A N 1
ATOM 1746 C CA . SER A 1 225 ? -15.733 -4.243 28.794 1.00 91.19 225 SER A CA 1
ATOM 1747 C C . SER A 1 225 ? -17.255 -4.078 28.830 1.00 91.19 225 SER A C 1
ATOM 1749 O O . SER A 1 225 ? -17.862 -4.402 29.839 1.00 91.19 225 SER A O 1
ATOM 1751 N N . MET A 1 226 ? -17.889 -3.638 27.736 1.00 88.50 226 MET A N 1
ATOM 1752 C CA . MET A 1 226 ? -19.356 -3.541 27.634 1.00 88.50 226 MET A CA 1
ATOM 1753 C C . MET A 1 226 ? -20.051 -4.906 27.510 1.00 88.50 226 MET A C 1
ATOM 1755 O O . MET A 1 226 ? -21.272 -4.980 27.620 1.00 88.50 226 MET A O 1
ATOM 1759 N N . LYS A 1 227 ? -19.293 -5.971 27.220 1.00 79.69 227 LYS A N 1
ATOM 1760 C CA . LYS A 1 227 ? -19.799 -7.345 27.085 1.00 79.69 227 LYS A CA 1
ATOM 1761 C C . LYS A 1 227 ? -19.578 -8.202 28.332 1.00 79.69 227 LYS A C 1
ATOM 1763 O O . LYS A 1 227 ? -20.106 -9.313 28.373 1.00 79.69 227 LYS A O 1
ATOM 1768 N N . SER A 1 228 ? -18.756 -7.728 29.270 1.00 67.88 228 SER A N 1
ATOM 1769 C CA . SER A 1 228 ? -18.476 -8.385 30.551 1.00 67.88 228 SER A CA 1
ATOM 1770 C C . SER A 1 228 ? -19.490 -7.984 31.610 1.00 67.88 228 SER A C 1
ATOM 1772 O O . SER A 1 228 ? -19.608 -8.784 32.562 1.00 67.88 228 SER A O 1
#

Mean predicted aligned error: 9.47 Å

Sequence (228 aa):
MAGFYPAQSAHSAHSIHSLDESSSSAWRSLRAKVLPLFNGEGLRASIEDVNEAVQLWLTESSTSNPTNIRLEIMELVSSGAAILAKKMVVSNDDSLLLPRLLDLWAFFFATVVPCVQGAFVPLNERLVPPVSLSSTLPSSSLSIRSMTLIAFRDQILWPLVNRVETAIPRSFLDIPDKKFPDVSSKCIQMLSVLQSVRSKQIDEKSVKCQQLLVLTRENI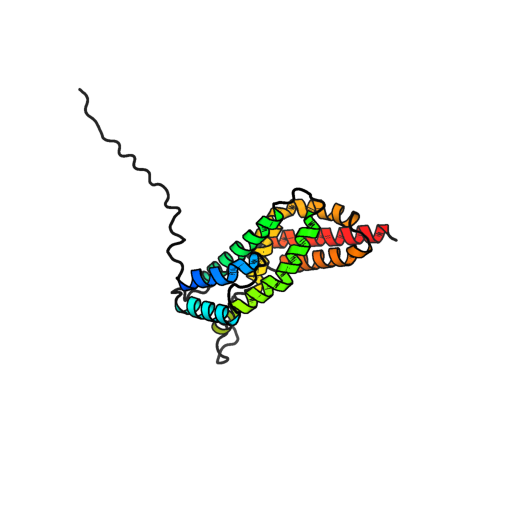KVRESMKS

Organism: NCBI:txid109957

Solvent-accessible surface area (backbone atoms only — not comparable to full-atom values): 13294 Å² total; per-residue (Å²): 137,88,84,84,81,87,83,82,83,74,84,84,70,80,80,88,77,74,76,79,80,76,63,52,74,42,47,55,53,40,48,65,31,48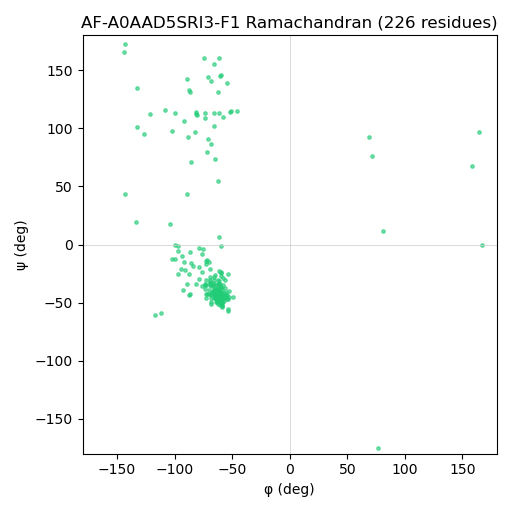,45,41,35,41,73,74,70,40,57,76,55,57,63,65,61,41,25,51,33,44,50,47,24,65,66,70,39,87,59,88,42,71,68,56,56,51,49,55,51,45,49,52,38,32,53,23,26,41,56,44,27,60,75,55,71,78,57,86,51,58,79,55,45,60,61,52,51,51,54,51,46,50,50,38,62,72,45,47,46,52,52,54,44,58,31,47,43,60,57,55,57,70,73,48,72,74,98,69,88,78,92,81,73,83,69,84,66,83,47,60,60,49,47,45,50,47,14,42,42,63,44,41,46,54,85,40,44,72,58,48,64,64,29,48,65,56,42,68,66,71,49,55,76,92,52,38,66,61,54,53,50,51,50,48,51,53,26,57,55,47,32,71,41,70,95,46,99,78,39,70,67,22,52,50,28,46,52,50,40,51,54,52,55,50,50,51,52,54,54,54,60,77,75,108

Foldseek 3Di:
DDDDDDDDDDDPPPCPDPPPPPQDPLLVVLLQQQLVVLVVNHGPDDLVVLLVSLVVSVVRPPCPDPVVVLVSLLVSLLSSLLSNQVVQVVDPDLLCNLVVLLVSVVSCVVRSLVSQCSSCPVVQVVLDPDPPDDDDDPPPPSPSNLSNLQSNLVNHCVVCLVSLLVSLLVNLVPDDPVCNVVSLVSLLVSLVVSLVHAPDPDRVSSVSSVVSNVSSVVSVVVVVVVVD

Nearest PDB structures (foldseek):
  5l0w-assembly1_B  TM=3.684E-01  e=1.737E+00  Thermochaetoides thermophila
  5l0y-assembly3_C  TM=3.377E-01  e=4.524E+00  Thermochaetoides thermophila DSM 1495
  6gkf-assembly3_F  TM=2.235E-01  e=4.322E+00  Homo sapiens

Radius of gyration: 23.03 Å; Cα contacts (8 Å, |Δi|>4): 187; chains: 1; bounding box: 56×80×58 Å

InterPro domains:
  IPR013745 TORC2 component Bit61/PRR5 [PF08539] (23-163)
  IPR013745 TORC2 component Bit61/PRR5 [PTHR32428] (15-205)

pLDDT: mean 83.76, std 19.32, range [33.69, 98.56]